Protein AF-A0A0M4DG77-F1 (afdb_monomer)

Structure (mmCIF, N/CA/C/O backbone):
data_AF-A0A0M4DG77-F1
#
_entry.id   AF-A0A0M4DG77-F1
#
loop_
_atom_site.group_PDB
_atom_site.id
_atom_site.type_symbol
_atom_site.label_atom_id
_atom_site.label_alt_id
_atom_site.label_comp_id
_atom_site.label_asym_id
_atom_site.label_entity_id
_atom_site.label_seq_id
_atom_site.pdbx_PDB_ins_code
_atom_site.Cartn_x
_atom_site.Cartn_y
_atom_site.Cartn_z
_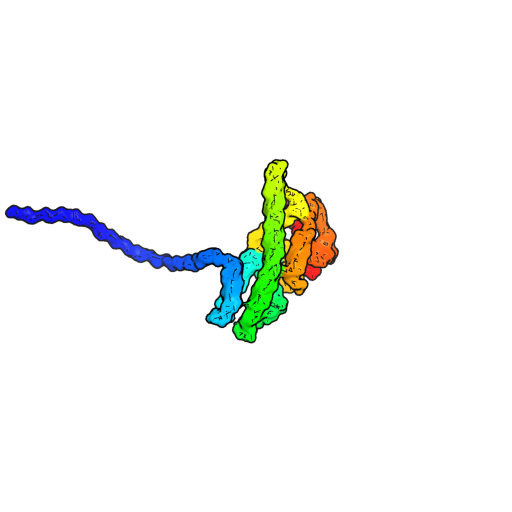atom_site.occupancy
_atom_site.B_iso_or_equiv
_atom_site.auth_seq_id
_atom_site.auth_comp_id
_atom_site.auth_asym_id
_atom_site.auth_atom_id
_atom_site.pdbx_PDB_model_num
ATOM 1 N N . MET A 1 1 ? 48.612 53.608 48.569 1.00 45.25 1 MET A N 1
ATOM 2 C CA . MET A 1 1 ? 48.807 53.194 47.161 1.00 45.25 1 MET A CA 1
ATOM 3 C C . MET A 1 1 ? 47.923 51.974 46.947 1.00 45.25 1 MET A C 1
ATOM 5 O O . MET A 1 1 ? 48.301 50.889 47.341 1.00 45.25 1 MET A O 1
ATOM 9 N N . ALA A 1 2 ? 46.623 52.195 46.769 1.00 44.44 2 ALA A N 1
ATOM 10 C CA . ALA A 1 2 ? 45.966 52.304 45.462 1.00 44.44 2 ALA A CA 1
ATOM 11 C C . ALA A 1 2 ? 45.859 50.929 44.780 1.00 44.44 2 ALA A C 1
ATOM 13 O O . ALA A 1 2 ? 46.707 50.525 43.992 1.00 44.44 2 ALA A O 1
ATOM 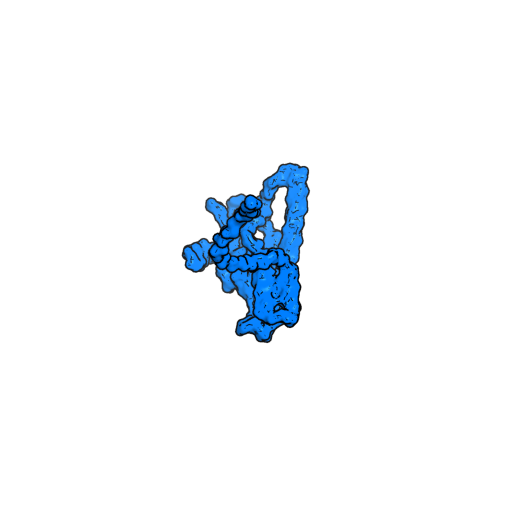14 N N . ASP A 1 3 ? 44.786 50.260 45.184 1.00 39.38 3 ASP A N 1
ATOM 15 C CA . ASP A 1 3 ? 44.190 49.030 44.685 1.00 39.38 3 ASP A CA 1
ATOM 16 C C . ASP A 1 3 ? 43.769 49.176 43.207 1.00 39.38 3 ASP A C 1
ATOM 18 O O . ASP A 1 3 ? 43.182 50.195 42.827 1.00 39.38 3 ASP A O 1
ATOM 22 N N . ARG A 1 4 ? 44.076 48.183 42.364 1.00 45.12 4 ARG A N 1
ATOM 23 C CA . ARG A 1 4 ? 43.504 48.027 41.012 1.00 45.12 4 ARG A CA 1
ATOM 24 C C . ARG A 1 4 ? 43.433 46.543 40.632 1.00 45.12 4 ARG A C 1
ATOM 26 O O . ARG A 1 4 ? 44.447 45.980 40.219 1.00 45.12 4 ARG A O 1
ATOM 33 N N . PRO A 1 5 ? 42.246 45.922 40.697 1.00 48.59 5 PRO A N 1
ATOM 34 C CA . PRO A 1 5 ? 41.994 44.627 40.080 1.00 48.59 5 PRO A CA 1
ATOM 35 C C . PRO A 1 5 ? 41.759 44.746 38.563 1.00 48.59 5 PRO A C 1
ATOM 37 O O . PRO A 1 5 ? 41.177 45.709 38.060 1.00 48.59 5 PRO A O 1
ATOM 40 N N . THR A 1 6 ? 42.242 43.739 37.837 1.00 53.34 6 THR A N 1
ATOM 41 C CA . THR A 1 6 ? 42.144 43.552 36.381 1.00 53.34 6 THR A CA 1
ATOM 42 C C . THR A 1 6 ? 40.688 43.329 35.929 1.00 53.34 6 THR A C 1
ATOM 44 O O . THR A 1 6 ? 39.959 42.598 36.601 1.00 53.34 6 THR A O 1
ATOM 47 N N . PRO A 1 7 ? 40.237 43.911 34.798 1.00 44.72 7 PRO A N 1
ATOM 48 C CA . PRO A 1 7 ? 38.841 43.830 34.370 1.00 44.72 7 PRO A CA 1
ATOM 49 C C . PRO A 1 7 ? 38.495 42.513 33.656 1.00 44.72 7 PRO A C 1
ATOM 51 O O . PRO A 1 7 ? 39.188 42.075 32.738 1.00 44.72 7 PRO A O 1
ATOM 54 N N . ALA A 1 8 ? 37.362 41.928 34.052 1.00 47.09 8 ALA A N 1
ATOM 55 C CA . ALA A 1 8 ? 36.661 40.869 33.332 1.00 47.09 8 ALA A CA 1
ATOM 56 C C . ALA A 1 8 ? 35.939 41.431 32.088 1.00 47.09 8 ALA A C 1
ATOM 58 O O . ALA A 1 8 ? 35.338 42.506 32.179 1.00 47.09 8 ALA A O 1
ATOM 59 N N . PRO A 1 9 ? 35.917 40.725 30.944 1.00 40.50 9 PRO A N 1
ATOM 60 C CA . PRO A 1 9 ? 35.085 41.128 29.821 1.00 40.50 9 PRO A CA 1
ATOM 61 C C . PRO A 1 9 ? 33.640 40.616 29.949 1.00 40.50 9 PRO A C 1
ATOM 63 O O . PRO A 1 9 ? 33.370 39.419 29.968 1.00 40.50 9 PRO A O 1
ATOM 66 N N . ALA A 1 10 ? 32.745 41.602 30.036 1.00 33.72 10 ALA A N 1
ATOM 67 C CA . ALA A 1 10 ? 31.410 41.719 29.447 1.00 33.72 10 ALA A CA 1
ATOM 68 C C . ALA A 1 10 ? 30.549 40.452 29.272 1.00 33.72 10 ALA A C 1
ATOM 70 O O . ALA A 1 10 ? 30.694 39.671 28.333 1.00 33.72 10 ALA A O 1
ATOM 71 N N . ALA A 1 11 ? 29.520 40.377 30.118 1.00 32.22 11 ALA A N 1
ATOM 72 C CA . ALA A 1 11 ? 28.282 39.673 29.837 1.00 32.22 11 ALA A CA 1
ATOM 73 C C . ALA A 1 11 ? 27.549 40.343 28.660 1.00 32.22 11 ALA A C 1
ATOM 75 O O . ALA A 1 11 ? 27.050 41.462 28.786 1.00 32.22 11 ALA A O 1
ATOM 76 N N . GLU A 1 12 ? 27.450 39.643 27.531 1.00 30.50 12 GLU A N 1
ATOM 77 C CA . GLU A 1 12 ? 26.530 40.001 26.455 1.00 30.50 12 GLU A CA 1
ATOM 78 C C . GLU A 1 12 ? 25.198 39.268 26.630 1.00 30.50 12 GLU A C 1
ATOM 80 O O . GLU A 1 12 ? 25.076 38.045 26.536 1.00 30.50 12 GLU A O 1
ATOM 85 N N . VAL A 1 13 ? 24.182 40.082 26.886 1.00 33.09 13 VAL A N 1
ATOM 86 C CA . VAL A 1 13 ? 22.762 39.762 26.855 1.00 33.09 13 VAL A CA 1
ATOM 87 C C . VA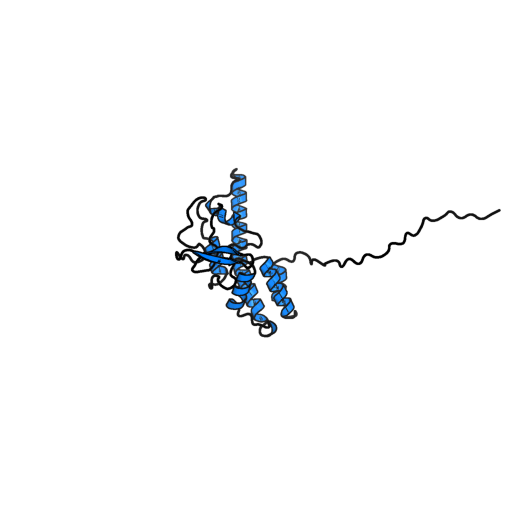L A 1 13 ? 22.389 39.219 25.473 1.00 33.09 13 VAL A C 1
ATOM 89 O O . VAL A 1 13 ? 22.460 39.940 24.481 1.00 33.09 13 VAL A O 1
ATOM 92 N N . ARG A 1 14 ? 21.898 37.975 25.394 1.00 29.89 14 ARG A N 1
ATOM 93 C CA . ARG A 1 14 ? 21.121 37.513 24.233 1.00 29.89 14 ARG A CA 1
ATOM 94 C C . ARG A 1 14 ? 19.647 37.391 24.586 1.00 29.89 14 ARG A C 1
ATOM 96 O O . ARG A 1 14 ? 19.214 36.514 25.327 1.00 29.89 14 ARG A O 1
ATOM 103 N N . CYS A 1 15 ? 18.889 38.314 24.007 1.00 25.23 15 CYS A N 1
ATOM 104 C CA . CYS A 1 15 ? 17.441 38.319 23.952 1.00 25.23 15 CYS A CA 1
ATOM 105 C C . CYS A 1 15 ? 16.934 37.177 23.046 1.00 25.23 15 CYS A C 1
ATOM 107 O O . CYS A 1 15 ? 17.475 36.945 21.969 1.00 25.23 15 CYS A O 1
ATOM 109 N N . ARG A 1 16 ? 15.900 36.476 23.530 1.00 30.12 16 ARG A N 1
ATOM 110 C CA . ARG A 1 16 ? 14.948 35.564 22.857 1.00 30.12 16 ARG A CA 1
ATOM 111 C C . ARG A 1 16 ? 15.179 35.219 21.380 1.00 30.12 16 ARG A C 1
ATOM 113 O O . ARG A 1 16 ? 15.017 36.050 20.491 1.00 30.12 16 ARG A O 1
ATOM 120 N N . THR A 1 17 ? 15.175 33.915 21.110 1.00 28.41 17 THR A N 1
ATOM 121 C CA . THR A 1 17 ? 14.372 33.386 19.999 1.00 28.41 17 THR A CA 1
ATOM 122 C C . THR A 1 17 ? 13.720 32.071 20.416 1.00 28.41 17 THR A C 1
ATOM 124 O O . THR A 1 17 ? 14.381 31.059 20.630 1.00 28.41 17 THR A O 1
ATOM 127 N N . LEU A 1 18 ? 12.395 32.117 20.557 1.00 34.47 18 LEU A N 1
ATOM 128 C CA . LEU A 1 18 ? 11.530 30.949 20.491 1.00 34.47 18 LEU A CA 1
ATOM 129 C C . LEU A 1 18 ? 11.664 30.376 19.079 1.00 34.47 18 LEU A C 1
ATOM 131 O O . LEU A 1 18 ? 11.256 31.017 18.116 1.00 34.47 18 LEU A O 1
ATOM 135 N N . ALA A 1 19 ? 12.204 29.174 18.954 1.00 27.86 19 ALA A N 1
ATOM 136 C CA . ALA A 1 19 ? 11.986 28.352 17.779 1.00 27.86 19 ALA A CA 1
ATOM 137 C C . ALA A 1 19 ? 11.614 26.966 18.284 1.00 27.86 19 ALA A C 1
ATOM 139 O O . ALA A 1 19 ? 12.452 26.212 18.776 1.00 27.86 19 ALA A O 1
ATOM 140 N N . ALA A 1 20 ? 10.314 26.687 18.217 1.00 30.03 20 ALA A N 1
ATOM 141 C CA . ALA A 1 20 ? 9.756 25.363 18.369 1.00 30.03 20 ALA A CA 1
ATOM 142 C C . ALA A 1 20 ? 10.526 24.416 17.442 1.00 30.03 20 ALA A C 1
ATOM 144 O O . ALA A 1 20 ? 10.356 24.430 16.223 1.00 30.03 20 ALA A O 1
ATOM 145 N N . GLY A 1 21 ? 11.412 23.618 18.034 1.00 26.38 21 GLY A N 1
ATOM 146 C CA . GLY A 1 21 ? 12.014 22.489 17.360 1.00 26.38 21 GLY A CA 1
ATOM 147 C C . GLY A 1 21 ? 10.892 21.526 17.021 1.00 26.38 21 GLY A C 1
ATOM 148 O O . GLY A 1 21 ? 10.399 20.808 17.889 1.00 26.38 21 GLY A O 1
ATOM 149 N N . HIS A 1 22 ? 10.464 21.541 15.762 1.00 34.31 22 HIS A N 1
ATOM 150 C CA . HIS A 1 22 ? 9.741 20.439 15.158 1.00 34.31 22 HIS A CA 1
ATOM 151 C C . HIS A 1 22 ? 10.570 19.179 15.405 1.00 34.31 22 HIS A C 1
ATOM 153 O O . HIS A 1 22 ? 11.564 18.927 14.727 1.00 34.31 22 HIS A O 1
ATOM 159 N N . ASN A 1 23 ? 10.186 18.420 16.429 1.00 33.78 23 ASN A N 1
ATOM 160 C CA . ASN A 1 23 ? 10.732 17.108 16.706 1.00 33.78 23 ASN A CA 1
ATOM 161 C C . ASN A 1 23 ? 10.315 16.218 15.535 1.00 33.78 23 ASN A C 1
ATOM 163 O O . ASN A 1 23 ? 9.197 15.714 15.509 1.00 33.78 23 ASN A O 1
ATOM 167 N N . VAL A 1 24 ? 11.171 16.122 14.518 1.00 43.28 24 VAL A N 1
ATOM 168 C CA . VAL A 1 24 ? 11.080 15.101 13.478 1.00 43.28 24 VAL A CA 1
ATOM 169 C C . VAL A 1 24 ? 11.531 13.812 14.157 1.00 43.28 24 VAL A C 1
ATOM 171 O O . VAL A 1 24 ? 12.733 13.645 14.378 1.00 43.28 24 VAL A O 1
ATOM 174 N N . PRO A 1 25 ? 10.624 12.897 14.541 1.00 44.09 25 PRO A N 1
ATOM 175 C CA . PRO A 1 25 ? 11.042 11.689 15.218 1.00 44.09 25 PRO A CA 1
ATOM 176 C C . PRO A 1 25 ? 11.747 10.827 14.173 1.00 44.09 25 PRO A C 1
ATOM 178 O O . PRO A 1 25 ? 11.128 10.404 13.197 1.00 44.09 25 PRO A O 1
ATOM 181 N N . TRP A 1 26 ? 13.054 10.647 14.371 1.00 46.97 26 TRP A N 1
ATOM 182 C CA . TRP A 1 26 ? 13.894 9.530 13.936 1.00 46.97 26 TRP A CA 1
ATOM 183 C C . TRP A 1 26 ? 13.189 8.514 13.023 1.00 46.97 26 TRP A C 1
ATOM 185 O O . TRP A 1 26 ? 12.240 7.862 13.464 1.00 46.97 26 TRP A O 1
ATOM 195 N N . MET A 1 27 ? 13.683 8.359 11.782 1.00 51.34 27 MET A N 1
ATOM 196 C CA . MET A 1 27 ? 13.184 7.464 10.721 1.00 51.34 27 MET A CA 1
ATOM 197 C C . MET A 1 27 ? 12.971 6.024 11.209 1.00 51.34 27 MET A C 1
ATOM 199 O O . MET A 1 27 ? 13.790 5.126 11.009 1.00 51.34 27 MET A O 1
ATOM 203 N N . SER A 1 28 ? 11.839 5.800 11.861 1.00 72.62 28 SER A N 1
ATOM 204 C CA . SER A 1 28 ? 11.432 4.498 12.345 1.00 72.62 28 SER A CA 1
ATOM 205 C C . SER A 1 28 ? 11.178 3.593 11.145 1.00 72.62 28 SER A C 1
ATOM 207 O O . SER A 1 28 ? 10.606 4.015 10.144 1.00 72.62 28 SER A O 1
ATOM 209 N N . SER A 1 29 ? 11.637 2.347 11.211 1.00 89.31 29 SER A N 1
ATOM 210 C CA . SER A 1 29 ? 11.445 1.405 10.110 1.00 89.31 29 SER A CA 1
ATOM 211 C C . SER A 1 29 ? 9.977 0.964 10.007 1.00 89.31 29 SER A C 1
ATOM 213 O O . SER A 1 29 ? 9.239 0.989 10.995 1.00 89.31 29 SER A O 1
ATOM 215 N N . PHE A 1 30 ? 9.572 0.440 8.842 1.00 93.56 30 PHE A N 1
ATOM 216 C CA . PHE A 1 30 ? 8.270 -0.227 8.677 1.00 93.56 30 PHE A CA 1
ATOM 217 C C . PHE A 1 30 ? 8.004 -1.249 9.795 1.00 93.56 30 PHE A C 1
ATOM 219 O O . PHE A 1 30 ? 6.902 -1.313 10.333 1.00 93.56 30 PHE A O 1
ATOM 226 N N . SER A 1 31 ? 9.016 -2.039 10.168 1.00 95.50 31 SER A N 1
ATOM 227 C CA . SER A 1 31 ? 8.898 -3.064 11.210 1.00 95.50 31 SER A CA 1
ATOM 228 C C . SER A 1 31 ? 8.604 -2.460 12.582 1.00 95.50 31 SER A C 1
ATOM 230 O O . SER A 1 31 ? 7.815 -3.022 13.341 1.00 95.50 31 SER A O 1
ATOM 232 N N . THR A 1 32 ? 9.188 -1.300 12.886 1.00 96.75 32 THR A N 1
ATOM 233 C CA . THR A 1 32 ? 8.955 -0.592 14.148 1.00 96.75 32 THR A CA 1
ATOM 234 C C . THR A 1 32 ? 7.523 -0.075 14.230 1.00 96.75 32 THR A C 1
ATOM 236 O O . THR A 1 32 ? 6.847 -0.289 15.236 1.00 96.75 32 THR A O 1
ATOM 239 N N . HIS A 1 33 ? 7.028 0.542 13.156 1.00 97.44 33 HIS A N 1
ATOM 240 C CA . HIS A 1 33 ? 5.636 0.976 13.084 1.00 97.44 33 HIS A CA 1
ATOM 241 C C . HIS A 1 33 ? 4.668 -0.207 13.137 1.00 97.44 33 HIS A C 1
ATOM 243 O O . HIS A 1 33 ? 3.708 -0.160 13.900 1.00 97.44 33 HIS A O 1
ATOM 249 N N . ARG A 1 34 ? 4.955 -1.310 12.430 1.00 97.94 34 ARG A N 1
ATOM 250 C CA . ARG A 1 34 ? 4.153 -2.540 12.508 1.00 97.94 34 ARG A CA 1
ATOM 251 C C . ARG A 1 34 ? 4.051 -3.048 13.942 1.00 97.94 34 ARG A C 1
ATOM 253 O O . ARG A 1 34 ? 2.946 -3.308 14.400 1.00 97.94 34 ARG A O 1
ATOM 260 N N . ARG A 1 35 ? 5.170 -3.137 14.669 1.00 98.12 35 ARG A N 1
ATOM 261 C CA . ARG A 1 35 ? 5.171 -3.554 16.081 1.00 98.12 35 ARG A CA 1
ATOM 262 C C . ARG A 1 35 ? 4.250 -2.672 16.931 1.00 98.12 35 ARG A C 1
ATOM 264 O O . ARG A 1 35 ? 3.490 -3.201 17.726 1.00 98.12 35 ARG A O 1
ATOM 271 N N . ARG A 1 36 ? 4.259 -1.354 16.719 1.00 98.00 36 ARG A N 1
ATOM 272 C CA . ARG A 1 36 ? 3.364 -0.418 17.425 1.00 98.00 36 ARG A CA 1
ATOM 273 C C . ARG A 1 36 ? 1.890 -0.544 17.026 1.00 98.00 36 ARG A C 1
ATOM 275 O O . ARG A 1 36 ? 1.028 -0.169 17.802 1.00 98.00 36 ARG A O 1
ATOM 282 N N . VAL A 1 37 ? 1.568 -1.061 15.839 1.00 98.31 37 VAL A N 1
ATOM 283 C CA . VAL A 1 37 ? 0.174 -1.397 15.486 1.00 98.31 37 VAL A CA 1
ATOM 284 C C . VAL A 1 37 ? -0.311 -2.622 16.272 1.00 98.31 37 VAL A C 1
ATOM 286 O O . VAL A 1 37 ? -1.485 -2.684 16.639 1.00 98.31 37 VAL A O 1
ATOM 289 N N . HIS A 1 38 ? 0.579 -3.579 16.540 1.00 98.31 38 HIS A N 1
ATOM 290 C CA . HIS A 1 38 ? 0.283 -4.779 17.335 1.00 98.31 38 HIS A CA 1
ATOM 291 C C . HIS A 1 38 ? 0.216 -4.522 18.838 1.00 98.31 38 HIS A C 1
ATOM 293 O O . HIS A 1 38 ? -0.418 -5.294 19.541 1.00 98.31 38 HIS A O 1
ATOM 299 N N . ASP A 1 39 ? 0.842 -3.454 19.323 1.00 97.81 39 ASP A N 1
ATOM 300 C CA . ASP A 1 39 ? 0.878 -3.121 20.745 1.00 97.81 39 ASP A CA 1
ATOM 301 C C . ASP A 1 39 ? -0.518 -2.737 21.268 1.00 97.81 39 ASP A C 1
ATOM 303 O O . ASP A 1 39 ? -1.039 -1.657 20.977 1.00 97.81 39 ASP A O 1
ATOM 307 N N . GLU A 1 40 ? -1.137 -3.650 22.018 1.00 95.69 40 GLU A N 1
ATOM 308 C CA . GLU A 1 40 ? -2.469 -3.478 22.609 1.00 95.69 40 GLU A CA 1
ATOM 309 C C . GLU A 1 40 ? -2.478 -2.496 23.784 1.00 95.69 40 GLU A C 1
ATOM 311 O O . GLU A 1 40 ? -3.536 -1.966 24.113 1.00 95.69 40 GLU A O 1
ATOM 316 N N . GLY A 1 41 ? -1.311 -2.183 24.360 1.00 96.81 41 GLY A N 1
ATOM 317 C CA . GLY A 1 41 ? -1.176 -1.150 25.385 1.00 96.81 41 GLY A CA 1
ATOM 318 C C . GLY A 1 41 ? -1.299 0.274 24.835 1.00 96.81 41 GLY A C 1
ATOM 319 O O . GLY A 1 41 ? -1.413 1.226 25.605 1.00 96.81 41 GLY A O 1
ATOM 320 N N . LEU A 1 42 ? -1.281 0.449 23.507 1.00 97.19 42 LEU A N 1
ATOM 321 C CA . LEU A 1 42 ? -1.424 1.753 22.865 1.00 97.19 42 LEU A CA 1
ATOM 322 C C . LEU A 1 42 ? -2.890 2.067 22.516 1.00 97.19 42 LEU A C 1
ATOM 324 O O . LEU A 1 42 ? -3.592 1.211 21.969 1.00 97.19 42 LEU A O 1
ATOM 328 N N . PRO A 1 43 ? -3.343 3.326 22.696 1.00 97.50 43 PRO A N 1
ATOM 329 C CA . PRO A 1 43 ? -4.660 3.765 22.234 1.00 97.50 43 PRO A CA 1
ATOM 330 C C . PRO A 1 43 ? -4.863 3.516 20.732 1.00 97.50 43 PRO A C 1
ATOM 332 O O . PRO A 1 43 ? -3.920 3.660 19.941 1.00 97.50 43 PRO A O 1
ATOM 335 N N . ALA A 1 44 ? -6.093 3.213 20.295 1.00 96.75 44 ALA A N 1
ATOM 336 C CA . ALA A 1 44 ? -6.336 2.834 18.899 1.00 96.75 44 ALA A CA 1
ATOM 337 C C . ALA A 1 44 ? -5.968 3.954 17.909 1.00 96.75 44 ALA A C 1
ATOM 339 O O . ALA A 1 44 ? -5.440 3.667 16.836 1.00 96.75 44 ALA A O 1
ATOM 340 N N . GLY A 1 45 ? -6.127 5.228 18.284 1.00 96.88 45 GLY A N 1
ATOM 341 C CA . GLY A 1 45 ? -5.648 6.367 17.487 1.00 96.88 45 GLY A CA 1
ATOM 342 C C . GLY A 1 45 ? -4.121 6.397 17.285 1.00 96.88 45 GLY A C 1
ATOM 343 O O . GLY A 1 45 ? -3.634 6.720 16.196 1.00 96.88 45 GLY A O 1
ATOM 344 N N . VAL A 1 46 ? -3.340 5.985 18.292 1.00 97.69 46 VAL A N 1
ATOM 345 C CA . VAL A 1 46 ? -1.872 5.866 18.184 1.00 97.69 46 VAL A CA 1
ATOM 346 C C . VAL A 1 46 ? -1.503 4.688 17.283 1.00 97.69 46 VAL A C 1
ATOM 348 O O . VAL A 1 46 ? -0.637 4.812 16.411 1.00 97.69 46 VAL A O 1
ATOM 351 N N . ARG A 1 47 ? -2.193 3.554 17.432 1.00 98.31 47 ARG A N 1
ATOM 352 C CA . ARG A 1 47 ? -2.024 2.380 16.559 1.00 98.31 47 ARG A CA 1
ATOM 353 C C . ARG A 1 47 ? -2.367 2.727 15.108 1.00 98.31 47 ARG A C 1
ATOM 355 O O . ARG A 1 47 ? -1.606 2.413 14.195 1.00 98.31 47 ARG A O 1
ATOM 362 N N . HIS A 1 48 ? -3.452 3.466 14.887 1.00 98.00 48 HIS A N 1
ATOM 363 C CA . HIS A 1 48 ? -3.876 3.943 13.571 1.00 98.00 48 HIS A CA 1
ATOM 364 C C . HIS A 1 48 ? -2.858 4.897 12.939 1.00 98.00 48 HIS A C 1
ATOM 366 O O . HIS A 1 48 ? -2.532 4.760 11.760 1.00 98.00 48 HIS A O 1
ATOM 372 N N . THR A 1 49 ? -2.273 5.799 13.727 1.00 97.62 49 THR A N 1
ATOM 373 C CA . THR A 1 49 ? -1.170 6.657 13.270 1.00 97.62 49 THR A CA 1
ATOM 374 C C . THR A 1 49 ? 0.036 5.830 12.818 1.00 97.62 49 THR A C 1
ATOM 376 O O . THR A 1 49 ? 0.590 6.086 11.750 1.00 97.62 49 THR A O 1
ATOM 379 N N . ASN A 1 50 ? 0.401 4.774 13.553 1.00 98.00 50 ASN A N 1
ATOM 380 C CA . ASN A 1 50 ? 1.488 3.881 13.140 1.00 98.00 50 ASN A CA 1
ATOM 381 C C . ASN A 1 50 ? 1.154 3.085 11.867 1.00 98.00 50 ASN A C 1
ATOM 383 O O . ASN A 1 50 ? 2.032 2.904 11.023 1.00 98.00 50 ASN A O 1
ATOM 387 N N . LEU A 1 51 ? -0.105 2.681 11.662 1.00 98.00 51 LEU A N 1
ATOM 388 C CA . LEU A 1 51 ? -0.544 2.094 10.389 1.00 98.00 51 LEU A CA 1
ATOM 389 C C . LEU A 1 51 ? -0.343 3.078 9.225 1.00 98.00 51 LEU A C 1
ATOM 391 O O . LEU A 1 51 ? 0.129 2.688 8.155 1.00 98.00 51 LEU A O 1
ATOM 395 N N . ARG A 1 52 ? -0.654 4.365 9.424 1.00 97.12 52 ARG A N 1
ATOM 396 C CA . ARG A 1 52 ? -0.403 5.407 8.416 1.00 97.12 52 ARG A CA 1
ATOM 397 C C . ARG A 1 52 ? 1.089 5.576 8.135 1.00 97.12 52 ARG A C 1
ATOM 399 O O . ARG A 1 52 ? 1.459 5.708 6.973 1.00 97.12 52 ARG A O 1
ATOM 406 N N . SER A 1 53 ? 1.951 5.492 9.146 1.00 96.25 53 SER A N 1
ATOM 407 C CA . SER A 1 53 ? 3.402 5.504 8.930 1.00 9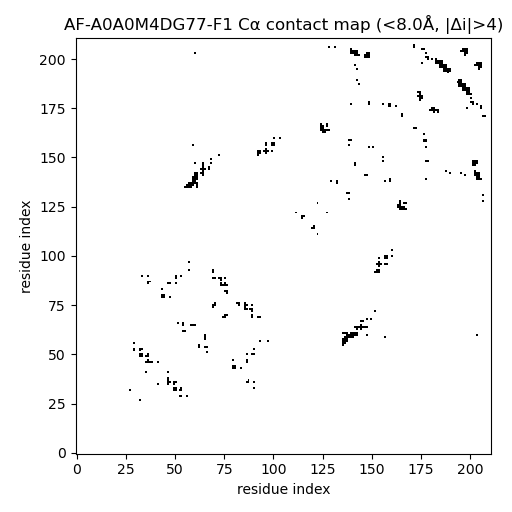6.25 53 SER A CA 1
ATOM 408 C C . SER A 1 53 ? 3.888 4.285 8.137 1.00 96.25 53 SER A C 1
ATOM 410 O O . SER A 1 53 ? 4.702 4.438 7.229 1.00 96.25 53 SER A O 1
ATOM 412 N N . CYS A 1 54 ? 3.335 3.086 8.369 1.00 96.50 54 CYS A N 1
ATOM 413 C CA . CYS A 1 54 ? 3.613 1.918 7.520 1.00 96.50 54 CYS A CA 1
ATOM 414 C C . CYS A 1 54 ? 3.290 2.181 6.038 1.00 96.50 54 CYS A C 1
ATOM 416 O O . CYS A 1 54 ? 4.051 1.767 5.162 1.00 96.50 54 CYS A O 1
ATOM 418 N N . LEU A 1 55 ? 2.198 2.897 5.751 1.00 95.25 55 LEU A N 1
ATOM 419 C CA . LEU A 1 55 ? 1.807 3.262 4.386 1.00 95.25 55 LEU A CA 1
ATOM 420 C C . LEU A 1 55 ? 2.760 4.268 3.734 1.00 95.25 55 LEU A C 1
ATOM 422 O O . LEU A 1 55 ? 2.963 4.201 2.524 1.00 95.25 55 LEU A O 1
ATOM 426 N N . VAL A 1 56 ? 3.384 5.165 4.502 1.00 92.25 56 VAL A N 1
ATOM 427 C CA . VAL A 1 56 ? 4.435 6.056 3.972 1.00 92.25 56 VAL A CA 1
ATOM 428 C C . VAL A 1 56 ? 5.621 5.246 3.441 1.00 92.25 56 VAL A C 1
ATOM 430 O O . VAL A 1 56 ? 6.206 5.604 2.421 1.00 92.25 56 VAL A O 1
ATOM 433 N N . HIS A 1 57 ? 5.948 4.120 4.083 1.00 91.38 57 HIS A N 1
ATOM 434 C CA . HIS A 1 57 ? 7.031 3.251 3.623 1.00 91.38 57 HIS A CA 1
ATOM 435 C C . HIS A 1 57 ? 6.661 2.389 2.416 1.00 91.38 57 HIS A C 1
ATOM 437 O O . HIS A 1 57 ? 7.532 2.126 1.594 1.00 91.38 57 HIS A O 1
ATOM 443 N N . PHE A 1 58 ? 5.422 1.900 2.331 1.00 93.44 58 PHE A N 1
ATOM 444 C CA . PHE A 1 58 ? 4.986 1.020 1.249 1.00 93.44 58 PHE A CA 1
ATOM 445 C C . PHE A 1 58 ? 3.513 1.261 0.918 1.00 93.44 58 PHE A C 1
ATOM 447 O O . PHE A 1 58 ? 2.630 0.956 1.719 1.00 93.44 58 PHE A O 1
ATOM 454 N N . SER A 1 59 ? 3.254 1.796 -0.276 1.00 94.00 59 SER A N 1
ATOM 455 C CA . SER A 1 59 ? 1.907 2.066 -0.786 1.00 94.00 59 SER A CA 1
ATOM 456 C C . SER A 1 59 ? 1.813 1.694 -2.270 1.00 94.00 59 SER A C 1
ATOM 458 O O . SER A 1 59 ? 1.989 2.569 -3.123 1.00 94.00 59 SER A O 1
ATOM 460 N N . PRO A 1 60 ? 1.518 0.424 -2.617 1.00 92.06 60 PRO A N 1
ATOM 461 C CA . PRO A 1 60 ? 1.561 -0.054 -4.001 1.00 92.06 60 PRO A CA 1
ATOM 462 C C . PRO A 1 60 ? 0.643 0.734 -4.945 1.00 92.06 60 PRO A C 1
ATOM 464 O O . PRO A 1 60 ? 1.009 0.950 -6.098 1.00 92.06 60 PRO A O 1
ATOM 467 N N . TYR A 1 61 ? -0.498 1.230 -4.455 1.00 92.62 61 TYR A N 1
ATOM 468 C CA . TYR A 1 61 ? -1.438 2.044 -5.238 1.00 92.62 61 TYR A CA 1
ATOM 469 C C . TYR A 1 61 ? -1.254 3.555 -5.044 1.00 92.62 61 TYR A C 1
ATOM 471 O O . TYR A 1 61 ? -2.003 4.355 -5.596 1.00 92.62 61 TYR A O 1
ATOM 479 N N . GLY A 1 62 ? -0.261 3.975 -4.261 1.00 91.50 62 GLY A N 1
ATOM 480 C CA . GLY A 1 62 ? -0.211 5.303 -3.654 1.00 91.50 62 GLY A CA 1
ATOM 481 C C . GLY A 1 62 ? -0.999 5.354 -2.341 1.00 91.50 62 GLY A C 1
ATOM 482 O O . GLY A 1 62 ? -1.846 4.500 -2.068 1.00 91.50 62 GLY A O 1
ATOM 483 N N . PHE A 1 63 ? -0.693 6.342 -1.498 1.00 93.38 63 PHE A N 1
ATOM 484 C CA . PHE A 1 63 ? -1.142 6.371 -0.101 1.00 93.38 63 PHE A CA 1
ATOM 485 C C . PHE A 1 63 ? -2.666 6.290 0.049 1.00 93.38 63 PHE A C 1
ATOM 487 O O . PHE A 1 63 ? -3.177 5.447 0.781 1.00 93.38 63 PHE A O 1
ATOM 494 N N . ARG A 1 64 ? -3.406 7.149 -0.667 1.00 94.06 64 ARG A N 1
ATOM 495 C CA . ARG A 1 64 ? -4.867 7.262 -0.518 1.00 94.06 64 ARG A CA 1
ATOM 496 C C . ARG A 1 64 ? -5.588 5.993 -0.972 1.00 94.06 64 ARG A C 1
ATOM 498 O O . ARG A 1 64 ? -6.421 5.487 -0.230 1.00 94.06 64 ARG A O 1
ATOM 505 N N . ALA A 1 65 ? -5.247 5.478 -2.152 1.00 95.56 65 ALA A N 1
ATOM 506 C CA . ALA A 1 65 ? -5.849 4.264 -2.693 1.00 95.56 65 ALA A CA 1
ATOM 507 C C . ALA A 1 65 ? -5.470 3.020 -1.878 1.00 95.56 65 ALA A C 1
ATOM 509 O O . ALA A 1 65 ? -6.326 2.190 -1.594 1.00 95.56 65 ALA A O 1
ATOM 510 N N . THR A 1 66 ? -4.215 2.910 -1.426 1.00 97.06 66 THR A N 1
ATOM 511 C CA . THR A 1 66 ? -3.792 1.788 -0.569 1.00 97.06 66 THR A CA 1
ATOM 512 C C . THR A 1 66 ? -4.515 1.832 0.779 1.00 97.06 66 THR A C 1
ATOM 514 O O . THR A 1 66 ? -5.014 0.811 1.240 1.00 97.06 66 THR A O 1
ATOM 517 N N . TYR A 1 67 ? -4.624 3.010 1.401 1.00 97.06 67 TYR A N 1
ATOM 518 C CA . TYR A 1 67 ? -5.365 3.166 2.652 1.00 97.06 67 TYR A CA 1
ATOM 519 C C . TYR A 1 67 ? -6.848 2.814 2.484 1.00 97.06 67 TYR A C 1
ATOM 521 O O . TYR A 1 67 ? -7.379 2.042 3.276 1.00 97.06 67 TYR A O 1
ATOM 529 N N . HIS A 1 68 ? -7.498 3.308 1.425 1.00 97.44 68 HIS A N 1
ATOM 530 C CA . HIS A 1 68 ? -8.889 2.971 1.117 1.00 97.44 68 HIS A CA 1
ATOM 531 C C . HIS A 1 68 ? -9.081 1.460 0.903 1.00 97.44 68 HIS A C 1
ATOM 533 O O . HIS A 1 68 ? -9.975 0.861 1.503 1.00 97.44 68 HIS A O 1
ATOM 539 N N . HIS A 1 69 ? -8.181 0.814 0.154 1.00 97.69 69 HIS A N 1
ATOM 540 C CA . HIS A 1 69 ? -8.174 -0.638 -0.018 1.00 97.69 69 HIS A CA 1
ATOM 541 C C . HIS A 1 69 ? -8.083 -1.374 1.327 1.00 97.69 69 HIS A C 1
ATOM 543 O O . HIS A 1 69 ? -8.782 -2.365 1.545 1.00 97.69 69 HIS A O 1
ATOM 549 N N . LEU A 1 70 ? -7.239 -0.908 2.253 1.00 97.75 70 LEU A N 1
ATOM 550 C CA . LEU A 1 70 ? -7.128 -1.498 3.589 1.00 97.75 70 LEU A CA 1
ATOM 551 C C . LEU A 1 70 ? -8.386 -1.270 4.430 1.00 97.75 70 LEU A C 1
ATOM 553 O O . LEU A 1 70 ? -8.828 -2.208 5.089 1.00 97.75 70 LEU A O 1
ATOM 557 N N . CYS A 1 71 ? -8.999 -0.084 4.374 1.00 97.25 71 CYS A N 1
ATOM 558 C CA . CYS A 1 71 ? -10.268 0.178 5.055 1.00 97.25 71 CYS A CA 1
ATOM 559 C C . CYS A 1 71 ? -11.343 -0.834 4.642 1.00 97.25 71 CYS A C 1
ATOM 561 O O . CYS A 1 71 ? -11.976 -1.428 5.512 1.00 97.25 71 CYS A O 1
ATOM 563 N N . LEU A 1 72 ? -11.488 -1.091 3.338 1.00 97.06 72 LEU A N 1
ATOM 564 C CA . LEU A 1 72 ? -12.450 -2.065 2.820 1.00 97.06 72 LEU A CA 1
ATOM 565 C C . LEU A 1 72 ? -12.054 -3.508 3.163 1.00 97.06 72 LEU A C 1
ATOM 567 O O . LEU A 1 72 ? -12.826 -4.258 3.755 1.00 97.06 72 LEU A O 1
ATOM 571 N N . SER A 1 73 ? -10.829 -3.906 2.824 1.00 96.94 73 SER A N 1
ATOM 572 C CA . SER A 1 73 ? -10.398 -5.305 2.909 1.00 96.94 73 SER A CA 1
ATOM 573 C C . SER A 1 73 ? -10.149 -5.791 4.341 1.00 96.94 73 SER A C 1
ATOM 575 O O . SER A 1 73 ? -10.243 -6.996 4.591 1.00 96.94 73 SER A O 1
ATOM 577 N N . ALA A 1 74 ? -9.799 -4.902 5.274 1.00 97.38 74 ALA A N 1
ATOM 578 C CA . ALA A 1 74 ? -9.629 -5.213 6.694 1.00 97.38 74 ALA A CA 1
ATOM 579 C C . ALA A 1 74 ? -10.842 -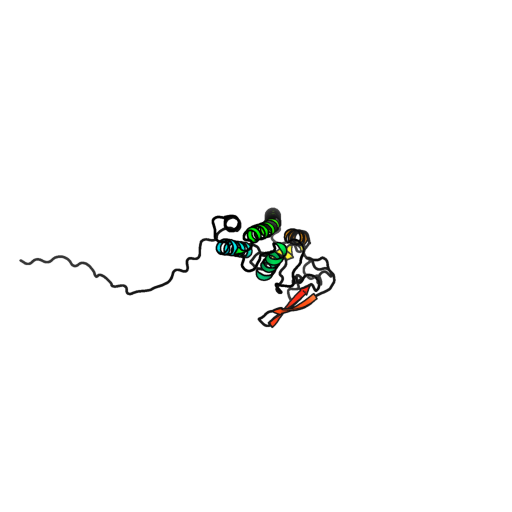4.808 7.547 1.00 97.38 74 ALA A C 1
ATOM 581 O O . ALA A 1 74 ? -10.864 -5.136 8.736 1.00 97.38 74 ALA A O 1
ATOM 582 N N . ARG A 1 75 ? -11.854 -4.169 6.937 1.00 97.12 75 ARG A N 1
ATOM 583 C CA . ARG A 1 75 ? -13.073 -3.659 7.583 1.00 97.12 75 ARG A CA 1
ATOM 584 C C . ARG A 1 75 ? -12.759 -2.698 8.733 1.00 97.12 75 ARG A C 1
ATOM 586 O O . ARG A 1 75 ? -13.222 -2.900 9.848 1.00 97.12 75 ARG A O 1
ATOM 593 N N . ILE A 1 76 ? -11.922 -1.692 8.477 1.00 96.44 76 ILE A N 1
ATOM 594 C CA . ILE A 1 76 ? -11.570 -0.683 9.488 1.00 96.44 76 ILE A CA 1
ATOM 595 C C . ILE A 1 76 ? -12.791 0.223 9.716 1.00 96.44 76 ILE A C 1
ATOM 597 O O . ILE A 1 76 ? -13.204 0.901 8.769 1.00 96.44 76 ILE A O 1
ATOM 601 N N . PRO A 1 77 ? -13.379 0.263 10.925 1.00 95.25 77 PRO A N 1
ATOM 602 C CA . PRO A 1 77 ? -14.534 1.106 11.194 1.00 95.25 77 PRO A CA 1
ATOM 603 C C . PRO A 1 77 ? -14.139 2.579 11.347 1.00 95.25 77 PRO A C 1
ATOM 605 O O . PRO A 1 77 ? -12.983 2.930 11.581 1.00 95.25 77 PRO A O 1
ATOM 608 N N . THR A 1 78 ? -15.140 3.453 11.251 1.00 91.56 78 THR A N 1
ATOM 609 C CA . THR A 1 78 ? -15.044 4.853 11.684 1.00 91.56 78 THR A CA 1
ATOM 610 C C . THR A 1 78 ? -16.053 5.069 12.818 1.00 91.56 78 THR A C 1
ATOM 612 O O . THR A 1 78 ? -17.248 4.882 12.573 1.00 91.56 78 THR A O 1
ATOM 615 N N . PRO A 1 79 ? -15.627 5.421 14.050 1.00 93.62 79 PRO A N 1
ATOM 616 C CA . PRO A 1 79 ? -14.246 5.567 14.533 1.00 93.62 79 PRO A CA 1
ATOM 617 C C . PRO A 1 79 ? -13.507 4.224 14.691 1.00 93.62 79 PRO A C 1
ATOM 619 O O . PRO A 1 79 ? -14.135 3.171 14.811 1.00 93.62 79 PRO A O 1
ATOM 622 N N . VAL A 1 80 ? -12.169 4.277 14.707 1.00 93.56 80 VAL A N 1
ATOM 623 C CA . VAL A 1 80 ? -11.283 3.094 14.750 1.00 93.56 80 VAL A CA 1
ATOM 624 C C . VAL A 1 80 ? -11.353 2.322 16.069 1.00 93.56 80 VAL A C 1
ATOM 626 O O . VAL A 1 80 ? -11.130 1.114 16.072 1.00 93.56 80 VAL A O 1
ATOM 629 N N . ASP A 1 81 ? -11.716 2.985 17.171 1.00 94.56 81 ASP A N 1
ATOM 630 C CA . ASP A 1 81 ? -11.818 2.373 18.504 1.00 94.56 81 ASP A CA 1
ATOM 631 C C . ASP A 1 81 ? -12.907 1.291 18.595 1.00 94.56 81 ASP A C 1
ATOM 633 O O . ASP A 1 81 ? -12.872 0.466 19.501 1.00 94.56 81 ASP A O 1
ATOM 637 N N . ARG A 1 82 ? -13.849 1.245 17.639 1.00 96.31 82 ARG A N 1
ATOM 638 C CA . ARG A 1 82 ? -14.883 0.194 17.573 1.00 96.31 82 ARG A CA 1
ATOM 639 C C . ARG A 1 82 ? -14.319 -1.194 17.261 1.00 96.31 82 ARG A C 1
ATOM 641 O O . ARG A 1 82 ? -14.926 -2.187 17.638 1.00 96.31 82 ARG A O 1
ATOM 648 N N . ASP A 1 83 ? -13.202 -1.264 16.540 1.00 96.69 83 ASP A N 1
ATOM 649 C CA . ASP A 1 83 ? -12.492 -2.516 16.258 1.00 96.69 83 ASP A CA 1
ATOM 650 C C . ASP A 1 83 ? -10.995 -2.220 16.063 1.00 96.69 83 ASP A C 1
ATOM 652 O O . ASP A 1 83 ? -10.521 -2.111 14.924 1.00 96.69 83 ASP A O 1
ATOM 656 N N . PRO A 1 84 ? -10.216 -2.099 17.154 1.00 95.25 84 PRO A N 1
ATOM 657 C CA . PRO A 1 84 ? -8.773 -1.891 17.066 1.00 95.25 84 PRO A CA 1
ATOM 658 C C . PRO A 1 84 ? -8.041 -3.059 16.385 1.00 95.25 84 PRO A C 1
ATOM 660 O O . PRO A 1 84 ? -6.996 -2.855 15.762 1.00 95.25 84 PRO A O 1
ATOM 663 N N . ALA A 1 85 ? -8.597 -4.277 16.430 1.00 97.12 85 ALA A N 1
ATOM 664 C CA . ALA A 1 85 ? -8.021 -5.449 15.773 1.00 97.12 85 ALA A CA 1
ATOM 665 C C . ALA A 1 85 ? -8.068 -5.340 14.236 1.00 97.12 85 ALA A C 1
ATOM 667 O O . ALA A 1 85 ? -7.237 -5.935 13.542 1.00 97.12 85 ALA A O 1
ATOM 668 N N . SER A 1 86 ? -8.965 -4.519 13.674 1.00 98.19 86 SER A N 1
ATOM 669 C CA . SER A 1 86 ? -8.966 -4.187 12.241 1.00 98.19 86 SER A CA 1
ATOM 670 C C . SER A 1 86 ? -7.650 -3.572 11.757 1.00 98.19 86 SER A C 1
ATOM 672 O O . SER A 1 86 ? -7.226 -3.839 10.629 1.00 98.19 86 SER A O 1
ATOM 674 N N . LEU A 1 87 ? -6.951 -2.824 12.617 1.00 98.38 87 LEU A N 1
ATOM 675 C CA . LEU A 1 87 ? -5.657 -2.215 12.303 1.00 98.38 87 LEU A CA 1
ATOM 676 C C . LEU A 1 87 ? -4.560 -3.275 12.160 1.00 98.38 87 LEU A C 1
ATOM 678 O O . LEU A 1 87 ? -3.725 -3.183 11.259 1.00 98.38 87 LEU A O 1
ATOM 682 N N . VAL A 1 88 ? -4.603 -4.313 13.000 1.00 98.50 88 VAL A N 1
ATOM 683 C CA . VAL A 1 88 ? -3.701 -5.467 12.913 1.00 98.50 88 VAL A CA 1
ATOM 684 C C . VAL A 1 88 ? -3.948 -6.238 11.617 1.00 98.50 88 VAL A C 1
ATOM 686 O O . VAL A 1 88 ? -3.014 -6.493 10.855 1.00 98.50 88 VAL A O 1
ATOM 689 N N . ARG A 1 89 ? -5.215 -6.522 11.284 1.00 98.44 89 ARG A N 1
ATOM 690 C CA . ARG A 1 89 ? -5.563 -7.164 10.002 1.00 98.44 89 ARG A CA 1
ATOM 691 C C . ARG A 1 89 ? -5.063 -6.348 8.808 1.00 98.44 89 ARG A C 1
ATOM 693 O O . ARG A 1 89 ? -4.548 -6.911 7.842 1.00 98.44 89 ARG A O 1
ATOM 700 N N . ALA A 1 90 ? -5.197 -5.024 8.869 1.00 98.50 90 ALA A N 1
ATOM 701 C CA . ALA A 1 90 ? -4.742 -4.123 7.819 1.00 98.50 90 ALA A CA 1
ATOM 702 C C . ALA A 1 90 ? -3.213 -4.128 7.664 1.00 98.50 90 ALA A C 1
ATOM 704 O O . ALA A 1 90 ? -2.714 -4.258 6.542 1.00 98.50 90 ALA A O 1
ATOM 705 N N . VAL A 1 91 ? -2.461 -4.020 8.767 1.00 98.62 91 VAL A N 1
ATOM 706 C CA . VAL A 1 91 ? -0.993 -3.979 8.702 1.00 98.62 91 VAL A CA 1
ATOM 707 C C . VAL A 1 91 ? -0.404 -5.312 8.250 1.00 98.62 91 VAL A C 1
ATOM 709 O O . VAL A 1 91 ? 0.584 -5.305 7.522 1.00 98.62 91 VAL A O 1
ATOM 712 N N . GLU A 1 92 ? -1.022 -6.445 8.592 1.00 98.56 92 GLU A N 1
ATOM 713 C CA . GLU A 1 92 ? -0.557 -7.760 8.138 1.00 98.56 92 GLU A CA 1
ATOM 714 C C . GLU A 1 92 ? -0.824 -7.992 6.647 1.00 98.56 92 GLU A C 1
ATOM 716 O O . GLU A 1 92 ? 0.060 -8.475 5.936 1.00 98.56 92 GLU A O 1
ATOM 721 N N . LYS A 1 93 ? -1.973 -7.542 6.118 1.00 98.50 93 LYS A N 1
ATOM 722 C CA . LYS A 1 93 ? -2.221 -7.523 4.662 1.00 98.50 93 LYS A CA 1
ATOM 723 C C . LYS A 1 93 ? -1.165 -6.697 3.925 1.00 98.50 93 LYS A C 1
ATOM 725 O O . LYS A 1 93 ? -0.633 -7.134 2.903 1.00 98.50 93 LYS A O 1
ATOM 730 N N . LEU A 1 94 ? -0.839 -5.518 4.459 1.00 98.12 94 LEU A N 1
ATOM 731 C CA . LEU A 1 94 ? 0.191 -4.646 3.897 1.00 98.12 94 LEU A CA 1
ATOM 732 C C . LEU A 1 94 ? 1.589 -5.273 3.998 1.00 98.12 94 LEU A C 1
ATOM 734 O O . LEU A 1 94 ? 2.356 -5.237 3.038 1.00 98.12 94 LEU A O 1
ATOM 738 N N . HIS A 1 95 ? 1.920 -5.869 5.145 1.00 98.06 95 HIS A N 1
ATOM 739 C CA . HIS A 1 95 ? 3.206 -6.514 5.387 1.00 98.06 95 HIS A CA 1
ATOM 740 C C . HIS A 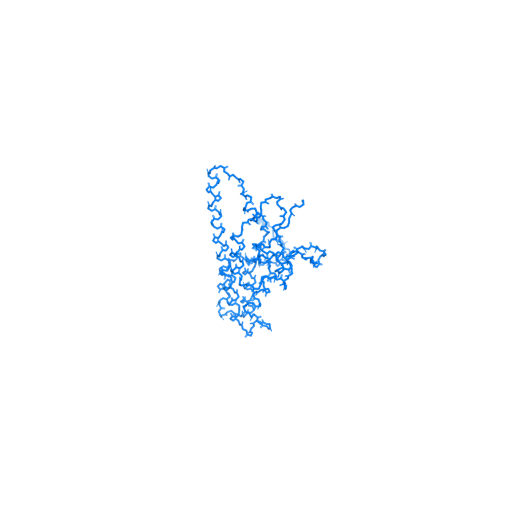1 95 ? 3.426 -7.718 4.468 1.00 98.06 95 HIS A C 1
ATOM 742 O O . HIS A 1 95 ? 4.512 -7.853 3.905 1.00 98.06 95 HIS A O 1
ATOM 748 N N . HIS A 1 96 ? 2.404 -8.552 4.263 1.00 98.25 96 HIS A N 1
ATOM 749 C CA . HIS A 1 96 ? 2.475 -9.689 3.351 1.00 98.25 96 HIS A CA 1
ATOM 750 C C . HIS A 1 96 ? 2.816 -9.243 1.920 1.00 98.25 96 HIS A C 1
ATOM 752 O O . HIS A 1 96 ? 3.785 -9.733 1.340 1.00 98.25 96 HIS A O 1
ATOM 758 N N . ALA A 1 97 ? 2.115 -8.232 1.398 1.00 97.00 97 ALA A N 1
ATOM 759 C CA . ALA A 1 97 ? 2.435 -7.634 0.103 1.00 97.00 97 ALA A CA 1
ATOM 760 C C . ALA A 1 97 ? 3.846 -7.015 0.069 1.00 97.00 97 ALA A C 1
ATOM 762 O O . ALA A 1 97 ? 4.592 -7.199 -0.893 1.00 97.00 97 ALA A O 1
ATOM 763 N N . ARG A 1 98 ? 4.253 -6.326 1.143 1.00 95.75 98 ARG A N 1
ATOM 764 C CA . ARG A 1 98 ? 5.587 -5.722 1.248 1.00 95.75 98 ARG A CA 1
ATOM 765 C C . ARG A 1 98 ? 6.703 -6.765 1.207 1.00 95.75 98 ARG A C 1
ATOM 767 O O . ARG A 1 98 ? 7.746 -6.493 0.624 1.00 95.75 98 ARG A O 1
ATOM 774 N N . ARG A 1 99 ? 6.521 -7.939 1.820 1.00 96.62 99 ARG A N 1
ATOM 775 C CA . ARG A 1 99 ? 7.526 -9.018 1.790 1.00 96.62 99 ARG A CA 1
ATOM 776 C C . ARG A 1 99 ? 7.823 -9.469 0.362 1.00 96.62 99 ARG A C 1
ATOM 778 O O . ARG A 1 99 ? 8.992 -9.598 0.019 1.00 96.62 99 ARG A O 1
ATOM 785 N N . LEU A 1 100 ? 6.787 -9.627 -0.462 1.00 95.62 100 LEU A N 1
ATOM 786 C CA . LEU A 1 100 ? 6.934 -9.980 -1.878 1.00 95.62 100 LEU A CA 1
ATOM 787 C C . LEU A 1 100 ? 7.721 -8.911 -2.643 1.00 95.62 100 LEU A C 1
ATOM 789 O O . LEU A 1 100 ? 8.622 -9.227 -3.418 1.00 95.62 100 LEU A O 1
ATOM 793 N N . TRP A 1 101 ? 7.420 -7.638 -2.382 1.00 92.25 101 TRP A N 1
ATOM 794 C CA . TRP A 1 101 ? 8.149 -6.524 -2.982 1.00 92.25 101 TRP A CA 1
ATOM 795 C C . TRP A 1 101 ? 9.623 -6.487 -2.551 1.00 92.25 101 TRP A C 1
ATOM 797 O O . TRP A 1 101 ? 10.496 -6.430 -3.412 1.00 92.25 101 TRP A O 1
ATOM 807 N N . VAL A 1 102 ? 9.918 -6.590 -1.248 1.00 92.06 102 VAL A N 1
ATOM 808 C CA . VAL A 1 102 ? 11.303 -6.597 -0.735 1.00 92.06 102 VAL A CA 1
ATOM 809 C C . VAL A 1 102 ? 12.108 -7.752 -1.321 1.00 92.06 102 VAL A C 1
ATOM 811 O O . VAL A 1 102 ? 13.259 -7.552 -1.702 1.00 92.06 102 VAL A O 1
ATOM 814 N N . GLU A 1 103 ? 11.517 -8.943 -1.408 1.00 92.62 103 GLU A N 1
ATOM 815 C CA . GLU A 1 103 ? 12.177 -10.101 -2.010 1.00 92.62 103 GLU A CA 1
ATOM 816 C C . GLU A 1 103 ? 12.485 -9.857 -3.490 1.00 92.62 103 GLU A C 1
ATOM 818 O O . GLU A 1 103 ? 13.610 -10.062 -3.945 1.00 92.62 103 GLU A O 1
ATOM 823 N N . SER A 1 104 ? 11.524 -9.304 -4.233 1.00 88.88 104 SER A N 1
ATOM 824 C CA . SER A 1 104 ? 11.757 -8.938 -5.627 1.00 88.88 104 SER A CA 1
ATOM 825 C C . SER A 1 104 ? 12.852 -7.881 -5.794 1.00 88.88 104 SER A C 1
ATOM 827 O O . SER A 1 104 ? 13.575 -7.941 -6.790 1.00 88.88 104 SER A O 1
ATOM 829 N N . GLU A 1 105 ? 12.956 -6.909 -4.889 1.00 87.25 105 GLU A N 1
ATOM 830 C CA . GLU A 1 105 ? 13.999 -5.879 -4.936 1.00 87.25 105 GLU A CA 1
ATOM 831 C C . GLU A 1 105 ? 15.381 -6.457 -4.616 1.00 87.25 105 GLU A C 1
ATOM 833 O O . GLU A 1 105 ? 16.347 -6.135 -5.303 1.00 87.25 105 GLU A O 1
ATOM 838 N N . ARG A 1 106 ? 15.481 -7.375 -3.645 1.00 89.62 106 ARG A N 1
ATOM 839 C CA . ARG A 1 106 ? 16.729 -8.102 -3.348 1.00 89.62 106 ARG A CA 1
ATOM 840 C C . ARG A 1 106 ? 17.195 -8.933 -4.537 1.00 89.62 106 ARG A C 1
ATOM 842 O O . ARG A 1 106 ? 18.351 -8.832 -4.939 1.00 89.62 106 ARG A O 1
ATOM 849 N N . ALA A 1 107 ? 16.285 -9.697 -5.140 1.00 88.81 107 ALA A N 1
ATOM 850 C CA . ALA A 1 107 ? 16.587 -10.486 -6.328 1.00 88.81 107 ALA A CA 1
ATOM 851 C C . ALA A 1 107 ? 17.049 -9.598 -7.498 1.00 88.81 107 ALA A C 1
ATOM 853 O O . ALA A 1 107 ? 17.974 -9.954 -8.226 1.00 88.81 107 ALA A O 1
ATOM 854 N N . PHE A 1 108 ? 16.430 -8.427 -7.675 1.00 84.38 108 PHE A N 1
ATOM 855 C CA . PHE A 1 108 ? 16.850 -7.450 -8.679 1.00 84.38 108 PHE A CA 1
ATOM 856 C C . PHE A 1 108 ? 18.241 -6.871 -8.382 1.00 84.38 108 PHE A C 1
ATOM 858 O O . PHE A 1 108 ? 19.080 -6.834 -9.281 1.00 84.38 108 PHE A O 1
ATOM 865 N N . ALA A 1 109 ? 18.515 -6.471 -7.137 1.00 86.62 109 ALA A N 1
ATOM 866 C CA . ALA A 1 109 ? 19.822 -5.960 -6.730 1.00 86.62 109 ALA A CA 1
ATOM 867 C C . ALA A 1 109 ? 20.940 -6.977 -7.012 1.00 86.62 109 ALA A C 1
ATOM 869 O O . ALA A 1 109 ? 21.913 -6.629 -7.680 1.00 86.62 109 ALA A O 1
ATOM 870 N N . ALA A 1 110 ? 20.742 -8.247 -6.640 1.00 88.88 110 ALA A N 1
ATOM 871 C CA . ALA A 1 110 ? 21.697 -9.324 -6.906 1.00 88.88 110 ALA A CA 1
ATOM 872 C C . ALA A 1 110 ? 21.957 -9.525 -8.413 1.00 88.88 110 ALA A C 1
ATOM 874 O O . ALA A 1 110 ? 23.107 -9.599 -8.853 1.00 88.88 110 ALA A O 1
ATOM 875 N N . ARG A 1 111 ? 20.902 -9.538 -9.247 1.00 87.25 111 ARG A N 1
ATOM 876 C CA . ARG A 1 111 ? 21.063 -9.613 -10.714 1.00 87.25 111 ARG A CA 1
ATOM 877 C C . ARG A 1 111 ? 21.810 -8.406 -11.274 1.00 87.25 111 ARG A C 1
ATOM 879 O O . ARG A 1 111 ? 22.631 -8.552 -12.183 1.00 87.25 111 ARG A O 1
ATOM 886 N N . ARG A 1 112 ? 21.543 -7.207 -10.750 1.00 86.88 112 ARG A N 1
ATOM 887 C CA . ARG A 1 112 ? 22.219 -5.976 -11.174 1.00 86.88 112 ARG A CA 1
ATOM 888 C C . ARG A 1 112 ? 23.684 -5.954 -10.768 1.00 86.88 112 ARG A C 1
ATOM 890 O O . ARG A 1 112 ? 24.496 -5.505 -11.570 1.00 86.88 112 ARG A O 1
ATOM 897 N N . GLU A 1 113 ? 24.032 -6.445 -9.587 1.00 87.69 113 GLU A N 1
ATOM 898 C CA . GLU A 1 113 ? 25.423 -6.611 -9.154 1.00 87.69 113 GLU A CA 1
ATOM 899 C C . GLU A 1 113 ? 26.179 -7.565 -10.085 1.00 87.69 113 GLU A C 1
ATOM 901 O O . GLU A 1 113 ? 27.212 -7.184 -10.637 1.00 87.69 113 GLU A O 1
ATOM 906 N N . ALA A 1 114 ? 25.605 -8.736 -10.382 1.00 88.56 114 ALA A N 1
ATOM 907 C CA . ALA A 1 114 ? 26.184 -9.687 -11.332 1.00 88.56 114 ALA A CA 1
ATOM 908 C C . ALA A 1 114 ? 26.321 -9.103 -12.754 1.00 88.56 114 ALA A C 1
ATOM 910 O O . ALA A 1 114 ? 27.344 -9.282 -13.413 1.00 88.56 114 ALA A O 1
ATOM 911 N N . SER A 1 115 ? 25.314 -8.361 -13.227 1.00 86.44 115 SER A N 1
ATOM 912 C CA . SER A 1 115 ? 25.346 -7.707 -14.545 1.00 86.44 115 SER A CA 1
ATOM 913 C C . SER A 1 115 ? 26.430 -6.632 -14.623 1.00 86.44 115 SER A C 1
ATOM 915 O O . SER A 1 115 ? 27.159 -6.561 -15.611 1.00 86.44 115 SER A O 1
ATOM 917 N N . LYS A 1 116 ? 26.576 -5.820 -13.567 1.00 87.31 116 LYS A N 1
ATOM 918 C CA . LYS A 1 116 ? 27.633 -4.805 -13.461 1.00 87.31 116 LYS A CA 1
ATOM 919 C C . LYS A 1 116 ? 29.020 -5.444 -13.456 1.00 87.31 116 LYS A C 1
ATOM 921 O O . LYS A 1 116 ? 29.898 -4.930 -14.144 1.00 87.31 116 LYS A O 1
ATOM 926 N N . ALA A 1 117 ? 29.199 -6.558 -12.742 1.00 88.75 117 ALA A N 1
ATOM 927 C CA . ALA A 1 117 ? 30.456 -7.308 -12.723 1.00 88.75 117 ALA A CA 1
ATOM 928 C C . ALA A 1 117 ? 30.847 -7.833 -14.118 1.00 88.75 117 ALA A C 1
ATOM 930 O O . ALA A 1 117 ? 32.025 -7.901 -14.443 1.00 88.75 117 ALA A O 1
ATOM 931 N N . ARG A 1 118 ?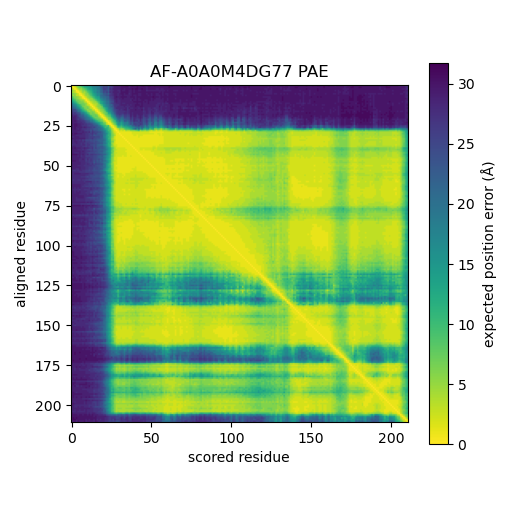 29.858 -8.127 -14.973 1.00 89.81 118 ARG A N 1
ATOM 932 C CA . ARG A 1 118 ? 30.045 -8.531 -16.380 1.00 89.81 118 ARG A CA 1
ATOM 933 C C . ARG A 1 118 ? 30.153 -7.357 -17.368 1.00 89.81 118 ARG A C 1
ATOM 935 O O . ARG A 1 118 ? 30.168 -7.581 -18.570 1.00 89.81 118 ARG A O 1
ATOM 942 N N . GLY A 1 119 ? 30.184 -6.111 -16.890 1.00 90.06 119 GLY A N 1
ATOM 943 C CA . GLY A 1 119 ? 30.305 -4.910 -17.728 1.00 90.06 119 GLY A CA 1
ATOM 944 C C . GLY A 1 119 ? 28.982 -4.300 -18.217 1.00 90.06 119 GLY A C 1
ATOM 945 O O . GLY A 1 119 ? 28.986 -3.204 -18.777 1.00 90.06 119 GLY A O 1
ATOM 946 N N . PHE A 1 120 ? 27.828 -4.918 -17.947 1.00 84.06 120 PHE A N 1
ATOM 947 C CA . PHE A 1 120 ? 26.520 -4.410 -18.379 1.00 84.06 120 PHE A CA 1
ATOM 948 C C . PHE A 1 120 ? 25.960 -3.363 -17.401 1.00 84.06 120 PHE A C 1
ATOM 950 O O . PHE A 1 120 ? 25.292 -3.667 -16.402 1.00 84.06 120 PHE A O 1
ATOM 957 N N . ARG A 1 121 ? 26.227 -2.082 -17.686 1.00 80.19 121 ARG A N 1
ATOM 958 C CA . ARG A 1 121 ? 25.807 -0.964 -16.818 1.00 80.19 121 ARG A CA 1
ATOM 959 C C . ARG A 1 121 ? 24.386 -0.456 -17.072 1.00 80.19 121 ARG A C 1
ATOM 961 O O . ARG A 1 121 ? 23.801 0.096 -16.141 1.00 80.19 121 ARG A O 1
ATOM 968 N N . GLN A 1 122 ? 23.808 -0.694 -18.248 1.00 72.69 122 GLN A N 1
ATOM 969 C CA . GLN A 1 122 ? 22.415 -0.337 -18.545 1.00 72.69 122 GLN A CA 1
ATOM 970 C C . GLN A 1 122 ? 21.422 -1.311 -17.884 1.00 72.69 122 GLN A C 1
ATOM 972 O O . GLN A 1 122 ? 21.743 -2.474 -17.645 1.00 72.69 122 GLN A O 1
ATOM 977 N N . VAL A 1 123 ? 20.233 -0.811 -17.532 1.00 70.38 123 VAL A N 1
ATOM 978 C CA . VAL A 1 123 ? 19.109 -1.631 -17.045 1.00 70.38 123 VAL A CA 1
ATOM 979 C C . VAL A 1 123 ? 18.383 -2.201 -18.260 1.00 70.38 123 VAL A C 1
ATOM 981 O O . VAL A 1 123 ? 18.162 -1.473 -19.227 1.00 70.38 123 VAL A O 1
ATOM 984 N N . ALA A 1 124 ? 18.029 -3.485 -18.218 1.00 67.44 124 ALA A N 1
ATOM 985 C CA . ALA A 1 124 ? 17.339 -4.143 -19.319 1.00 67.44 124 ALA A CA 1
ATOM 986 C C . ALA A 1 124 ? 15.936 -3.538 -19.556 1.00 67.44 124 ALA A C 1
ATOM 988 O O . ALA A 1 124 ? 15.297 -3.007 -18.642 1.00 67.44 124 ALA A O 1
ATOM 989 N N . ALA A 1 125 ? 15.465 -3.569 -20.806 1.00 62.84 125 ALA A N 1
ATOM 990 C CA . ALA A 1 125 ? 14.224 -2.900 -21.211 1.00 62.84 125 ALA A CA 1
ATOM 991 C C . ALA A 1 125 ? 12.960 -3.510 -20.566 1.00 62.84 125 ALA A C 1
ATOM 993 O O . ALA A 1 125 ? 11.999 -2.789 -20.293 1.00 62.84 125 ALA A O 1
ATOM 994 N N . ASP A 1 126 ? 12.981 -4.806 -20.266 1.00 62.06 126 ASP A N 1
ATOM 995 C CA . ASP A 1 126 ? 11.948 -5.564 -19.545 1.00 62.06 126 ASP A CA 1
ATOM 996 C C . ASP A 1 126 ? 11.881 -5.224 -18.041 1.00 62.06 126 ASP A C 1
ATOM 998 O O . ASP A 1 126 ? 10.857 -5.432 -17.384 1.00 62.06 126 ASP A O 1
ATOM 1002 N N . GLU A 1 127 ? 12.939 -4.622 -17.498 1.00 64.38 127 GLU A N 1
ATOM 1003 C CA . GLU A 1 127 ? 13.011 -4.100 -16.131 1.00 64.38 127 GLU A CA 1
ATOM 1004 C C . GLU A 1 127 ? 12.734 -2.587 -16.074 1.00 64.38 127 GLU A C 1
ATOM 1006 O O . GLU A 1 127 ? 12.717 -1.991 -14.992 1.00 64.38 127 GLU A O 1
ATOM 1011 N N . SER A 1 128 ? 12.451 -1.960 -17.227 1.00 60.81 128 SER A N 1
ATOM 1012 C CA . SER A 1 128 ? 12.248 -0.513 -17.339 1.00 60.81 128 SER A CA 1
ATOM 1013 C C . SER A 1 128 ? 11.145 -0.006 -16.423 1.00 60.81 128 SER A C 1
ATOM 1015 O O . SER A 1 128 ? 11.297 1.090 -15.896 1.00 60.81 128 SER A O 1
ATOM 1017 N N . TRP A 1 129 ? 10.101 -0.803 -16.142 1.00 64.50 129 TRP A N 1
ATOM 1018 C CA . TRP A 1 129 ? 9.005 -0.443 -15.233 1.00 64.50 129 TRP A CA 1
ATOM 1019 C C . TRP A 1 129 ? 9.498 -0.052 -13.830 1.00 64.50 129 TRP A C 1
ATOM 1021 O O . TRP A 1 129 ? 8.874 0.787 -13.181 1.00 64.50 129 TRP A O 1
ATOM 1031 N N . ARG A 1 130 ? 10.633 -0.600 -13.371 1.00 68.38 130 ARG A N 1
ATOM 1032 C CA . ARG A 1 130 ? 11.240 -0.237 -12.080 1.00 68.38 130 ARG A CA 1
ATOM 1033 C C . ARG A 1 130 ? 11.769 1.197 -12.073 1.00 68.38 130 ARG A C 1
ATOM 1035 O O . ARG A 1 130 ? 11.720 1.844 -11.035 1.00 68.38 130 ARG A O 1
ATOM 1042 N N . ALA A 1 131 ? 12.158 1.741 -13.227 1.00 59.53 131 ALA A N 1
ATOM 1043 C CA . ALA A 1 131 ? 12.503 3.157 -13.373 1.00 59.53 131 ALA A CA 1
ATOM 1044 C C . ALA A 1 131 ? 11.280 4.093 -13.272 1.00 59.53 131 ALA A C 1
ATOM 1046 O O . ALA A 1 131 ? 11.440 5.297 -13.080 1.00 59.53 131 ALA A O 1
ATOM 1047 N N . TRP A 1 132 ? 10.058 3.557 -13.386 1.00 57.06 132 TRP A N 1
ATOM 1048 C CA . TRP A 1 132 ? 8.805 4.306 -13.220 1.00 57.06 132 TRP A CA 1
ATOM 1049 C C . TRP A 1 132 ? 8.294 4.279 -11.782 1.00 57.06 132 TRP A C 1
ATOM 1051 O O . TRP A 1 132 ? 7.264 4.899 -11.509 1.00 57.06 132 TRP A O 1
ATOM 1061 N N . GLN A 1 133 ? 8.997 3.598 -10.866 1.00 62.69 133 GLN A N 1
ATOM 1062 C CA . GLN A 1 133 ? 8.764 3.763 -9.438 1.00 62.69 133 GLN A CA 1
ATOM 1063 C C . GLN A 1 133 ? 9.011 5.240 -9.105 1.00 62.69 133 GLN A C 1
ATOM 1065 O O . GLN A 1 133 ? 10.144 5.713 -9.022 1.00 62.69 133 GLN A O 1
ATOM 1070 N N . ARG A 1 134 ? 7.927 6.001 -8.956 1.00 51.75 134 ARG A N 1
ATOM 1071 C CA . ARG A 1 134 ? 7.982 7.291 -8.273 1.00 51.75 134 ARG A CA 1
ATOM 1072 C C . ARG A 1 134 ? 8.177 6.956 -6.786 1.00 51.75 134 ARG A C 1
ATOM 1074 O O . ARG A 1 134 ? 7.920 5.828 -6.362 1.00 51.75 134 ARG A O 1
ATOM 1081 N N . GLY A 1 135 ? 8.682 7.893 -5.985 1.00 57.69 135 GLY A N 1
ATOM 1082 C CA . GLY A 1 135 ? 8.868 7.656 -4.546 1.00 57.69 135 GLY A CA 1
ATOM 1083 C C . GLY A 1 135 ? 7.635 7.021 -3.870 1.00 57.69 135 GLY A C 1
ATOM 1084 O O . GLY A 1 135 ? 6.527 7.075 -4.396 1.00 57.69 135 GLY A O 1
ATOM 1085 N N . TRP A 1 136 ? 7.826 6.453 -2.673 1.00 54.44 136 TRP A N 1
ATOM 1086 C CA . TRP A 1 136 ? 6.803 5.714 -1.901 1.00 54.44 136 TRP A CA 1
ATOM 1087 C C . TRP A 1 136 ? 6.470 4.308 -2.448 1.00 54.44 136 TRP A C 1
ATOM 1089 O O . TRP A 1 136 ? 5.507 3.684 -1.999 1.00 54.44 136 TRP A O 1
ATOM 1099 N N . GLN A 1 137 ? 7.290 3.782 -3.371 1.00 70.31 137 GLN A N 1
ATOM 1100 C CA . GLN A 1 137 ? 7.232 2.387 -3.847 1.00 70.31 137 GLN A CA 1
ATOM 1101 C C . GLN A 1 137 ? 5.876 2.035 -4.500 1.00 70.31 137 GLN A C 1
ATOM 1103 O O . GLN A 1 137 ? 5.329 0.946 -4.313 1.00 70.31 137 GLN A O 1
ATOM 1108 N N . ASN A 1 138 ? 5.309 2.971 -5.271 1.00 77.38 138 ASN A N 1
ATOM 1109 C CA . ASN A 1 138 ? 3.992 2.844 -5.900 1.00 77.38 138 ASN A CA 1
ATOM 1110 C C . ASN A 1 138 ? 4.042 2.091 -7.244 1.00 77.38 138 ASN A C 1
ATOM 1112 O O . ASN A 1 138 ? 4.025 2.674 -8.325 1.00 77.38 138 ASN A O 1
ATOM 1116 N N . ILE A 1 139 ? 4.066 0.762 -7.182 1.00 83.62 139 ILE A N 1
ATOM 1117 C CA . ILE A 1 139 ? 4.191 -0.108 -8.367 1.00 83.62 139 ILE A CA 1
ATOM 1118 C C . ILE A 1 139 ? 2.934 -0.182 -9.263 1.00 83.62 139 ILE A C 1
ATOM 1120 O O . ILE A 1 139 ? 3.020 -0.664 -10.392 1.00 83.62 139 ILE A O 1
ATOM 1124 N N . ALA A 1 140 ? 1.776 0.279 -8.779 1.00 88.44 140 ALA A N 1
ATOM 1125 C CA . ALA A 1 140 ? 0.477 0.225 -9.458 1.00 88.44 140 ALA A CA 1
ATOM 1126 C C . ALA A 1 140 ? -0.380 1.462 -9.117 1.00 88.44 140 ALA A C 1
ATOM 1128 O O . ALA A 1 140 ? -1.479 1.355 -8.576 1.00 88.44 140 ALA A O 1
ATOM 1129 N N . TYR A 1 141 ? 0.150 2.658 -9.383 1.00 88.75 141 TYR A N 1
ATOM 1130 C CA . TYR A 1 141 ? -0.452 3.925 -8.959 1.00 88.75 141 TYR A CA 1
ATOM 1131 C C . TYR A 1 141 ? -1.930 4.090 -9.373 1.00 88.75 141 TYR A C 1
ATOM 1133 O O . TYR A 1 141 ? -2.262 4.022 -10.556 1.00 88.75 141 TYR A O 1
ATOM 1141 N N . CYS A 1 142 ? -2.794 4.356 -8.388 1.00 91.56 142 CYS A N 1
ATOM 1142 C CA . CYS A 1 142 ? -4.224 4.631 -8.546 1.00 91.56 142 CYS A CA 1
ATOM 1143 C C . CYS A 1 142 ? -4.519 6.040 -7.997 1.00 91.56 142 CYS A C 1
ATOM 1145 O O . CYS A 1 142 ? -4.514 6.236 -6.776 1.00 91.56 142 CYS A O 1
ATOM 1147 N N . PRO A 1 143 ? -4.729 7.048 -8.858 1.00 89.06 143 PRO A N 1
ATOM 1148 C CA . PRO A 1 143 ? -4.943 8.417 -8.409 1.00 89.06 143 PRO A CA 1
ATOM 1149 C C . PRO A 1 143 ? -6.365 8.642 -7.873 1.00 89.06 143 PRO A C 1
ATOM 1151 O O . PRO A 1 143 ? -6.533 9.454 -6.963 1.00 89.06 143 PRO A O 1
ATOM 1154 N N . ASP A 1 144 ? -7.350 7.878 -8.359 1.00 91.50 144 ASP A N 1
ATOM 1155 C CA . ASP A 1 144 ? -8.680 7.772 -7.758 1.00 91.50 144 ASP A CA 1
ATOM 1156 C C . ASP A 1 144 ? -8.634 6.789 -6.570 1.00 91.50 144 ASP A C 1
ATOM 1158 O O . ASP A 1 144 ? -8.484 5.581 -6.775 1.00 91.50 144 ASP A O 1
ATOM 1162 N N . PRO A 1 145 ? -8.775 7.251 -5.312 1.00 91.38 145 PRO A N 1
ATOM 1163 C CA . PRO A 1 145 ? -8.697 6.370 -4.152 1.00 91.38 145 PRO A CA 1
ATOM 1164 C C . PRO A 1 145 ? -9.831 5.355 -4.067 1.00 91.38 145 PRO A C 1
ATOM 1166 O O . PRO A 1 145 ? -9.691 4.393 -3.325 1.00 91.38 145 PRO A O 1
ATOM 1169 N N . ARG A 1 146 ? -10.954 5.586 -4.755 1.00 93.38 146 ARG A N 1
ATOM 1170 C CA . ARG A 1 146 ? -12.136 4.714 -4.706 1.00 93.38 146 ARG A CA 1
ATOM 1171 C C . ARG A 1 146 ? 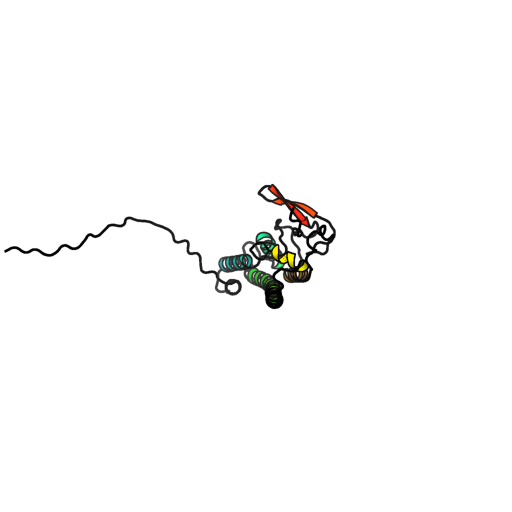-12.166 3.715 -5.857 1.00 93.38 146 ARG A C 1
ATOM 1173 O O . ARG A 1 146 ? -12.989 2.807 -5.842 1.00 93.38 146 ARG A O 1
ATOM 1180 N N . PHE A 1 147 ? -11.266 3.865 -6.825 1.00 94.31 147 PHE A N 1
ATOM 1181 C CA . PHE A 1 147 ? -11.176 3.007 -7.993 1.00 94.31 147 PHE A CA 1
ATOM 1182 C C . PHE A 1 147 ? -9.781 2.388 -8.087 1.00 94.31 147 PHE A C 1
ATOM 1184 O O . PHE A 1 147 ? -8.862 2.935 -8.691 1.00 94.31 147 PHE A O 1
ATOM 1191 N N . HIS A 1 148 ? -9.635 1.242 -7.430 1.00 94.69 148 HIS A N 1
ATOM 1192 C CA . HIS A 1 148 ? -8.420 0.435 -7.374 1.00 94.69 148 HIS A CA 1
ATOM 1193 C C . HIS A 1 148 ? -8.802 -1.057 -7.421 1.00 94.69 148 HIS A C 1
ATOM 1195 O O . HIS A 1 148 ? -9.962 -1.391 -7.160 1.00 94.69 148 HIS A O 1
ATOM 1201 N N . PRO A 1 149 ? -7.854 -1.981 -7.665 1.00 95.00 149 PRO A N 1
ATOM 1202 C CA . PRO A 1 149 ? -8.128 -3.417 -7.611 1.00 95.00 149 PRO A CA 1
ATOM 1203 C C . PRO A 1 149 ? -8.738 -3.852 -6.271 1.00 95.00 149 PRO A C 1
ATOM 1205 O O . PRO A 1 149 ? -8.375 -3.328 -5.207 1.00 95.00 149 PRO A O 1
ATOM 1208 N N . THR A 1 150 ? -9.656 -4.815 -6.317 1.00 93.62 150 THR A N 1
ATOM 1209 C CA . THR A 1 150 ? -10.355 -5.340 -5.132 1.00 93.62 150 THR A CA 1
ATOM 1210 C C . THR A 1 150 ? -9.739 -6.638 -4.617 1.00 93.62 150 THR A C 1
ATOM 1212 O O . THR A 1 150 ? -9.988 -7.010 -3.471 1.00 93.62 150 THR A O 1
ATOM 1215 N N . GLU A 1 151 ? -8.917 -7.319 -5.421 1.00 94.88 151 GLU A N 1
ATOM 1216 C CA . GLU A 1 151 ? -8.190 -8.517 -4.996 1.00 94.88 151 GLU A CA 1
ATOM 1217 C C . GLU A 1 151 ? -7.185 -8.211 -3.871 1.00 94.88 151 GLU A C 1
ATOM 1219 O O . GLU A 1 151 ? -6.710 -7.076 -3.758 1.00 94.88 151 GLU A O 1
ATOM 1224 N N . PRO A 1 152 ? -6.801 -9.209 -3.048 1.00 96.38 152 PRO A N 1
ATOM 1225 C CA . PRO A 1 152 ? -5.832 -9.004 -1.976 1.00 96.38 152 PRO A CA 1
ATOM 1226 C C . PRO A 1 152 ? -4.542 -8.336 -2.471 1.00 96.38 152 PRO A C 1
ATOM 1228 O O . PRO A 1 152 ? -3.978 -8.753 -3.485 1.00 96.38 152 PRO A O 1
ATOM 1231 N N . LEU A 1 153 ? -4.030 -7.351 -1.717 1.00 95.56 153 LEU A N 1
ATOM 1232 C CA . LEU A 1 153 ? -2.818 -6.597 -2.085 1.00 95.56 153 LEU A CA 1
ATOM 1233 C C . LEU A 1 153 ? -1.662 -7.491 -2.535 1.00 95.56 153 LEU A C 1
ATOM 1235 O O . LEU A 1 153 ? -0.996 -7.177 -3.514 1.00 95.56 153 LEU A O 1
ATOM 1239 N N . ALA A 1 154 ? -1.422 -8.598 -1.833 1.00 96.19 154 ALA A N 1
ATOM 1240 C CA . ALA A 1 154 ? -0.324 -9.502 -2.150 1.00 96.19 154 ALA A CA 1
ATOM 1241 C C . ALA A 1 154 ? -0.476 -10.166 -3.523 1.00 96.19 154 ALA A C 1
ATOM 1243 O O . ALA A 1 154 ? 0.501 -10.228 -4.260 1.00 96.19 154 ALA A O 1
ATOM 1244 N N . VAL A 1 155 ? -1.696 -10.566 -3.899 1.00 96.06 155 VAL A N 1
ATOM 1245 C CA . VAL A 1 155 ? -1.992 -11.140 -5.222 1.00 96.06 155 VAL A CA 1
ATOM 1246 C C . VAL A 1 155 ? -1.693 -10.120 -6.314 1.00 96.06 155 VAL A C 1
ATOM 1248 O O . VAL A 1 155 ? -1.053 -10.434 -7.316 1.00 96.06 155 VAL A O 1
ATOM 1251 N N . VAL A 1 156 ? -2.121 -8.873 -6.110 1.00 94.38 156 VAL A N 1
ATOM 1252 C CA . VAL A 1 156 ? -1.881 -7.807 -7.081 1.00 94.38 156 VAL A CA 1
ATOM 1253 C C . VAL A 1 156 ? -0.396 -7.470 -7.177 1.00 94.38 156 VAL A C 1
ATOM 1255 O O . VAL A 1 156 ? 0.139 -7.389 -8.279 1.00 94.38 156 VAL A O 1
ATOM 1258 N N . VAL A 1 157 ? 0.290 -7.314 -6.044 1.00 93.31 157 VAL A N 1
ATOM 1259 C CA . VAL A 1 157 ? 1.731 -7.034 -6.007 1.00 93.31 157 VAL A CA 1
ATOM 1260 C C . VAL A 1 157 ? 2.520 -8.154 -6.678 1.00 93.31 157 VAL A C 1
ATOM 1262 O O . VAL A 1 157 ? 3.348 -7.868 -7.535 1.00 93.31 157 VAL A O 1
ATOM 1265 N N . GLU A 1 158 ? 2.233 -9.415 -6.372 1.00 93.19 158 GLU A N 1
ATOM 1266 C CA . GLU A 1 158 ? 2.888 -10.558 -7.009 1.00 93.19 158 GLU A CA 1
ATOM 1267 C C . GLU A 1 158 ? 2.708 -10.549 -8.530 1.00 93.19 158 GLU A C 1
ATOM 1269 O O . GLU A 1 158 ? 3.685 -10.631 -9.277 1.00 93.19 158 GLU A O 1
ATOM 1274 N N . ARG A 1 159 ? 1.467 -10.382 -8.997 1.00 91.12 159 ARG A N 1
ATOM 1275 C CA . ARG A 1 159 ? 1.133 -10.310 -10.425 1.00 91.12 159 ARG A CA 1
ATOM 1276 C C . ARG A 1 159 ? 1.895 -9.182 -11.120 1.00 91.12 159 ARG A C 1
ATOM 1278 O O . ARG A 1 159 ? 2.475 -9.381 -12.186 1.00 91.12 159 ARG A O 1
ATOM 1285 N N . VAL A 1 160 ? 1.948 -8.009 -10.493 1.00 87.75 160 VAL A N 1
ATOM 1286 C CA . VAL A 1 160 ? 2.657 -6.829 -11.003 1.00 87.75 160 VAL A CA 1
ATOM 1287 C C . VAL A 1 160 ? 4.169 -7.044 -11.066 1.00 87.75 160 VAL A C 1
ATOM 1289 O O . VAL A 1 160 ? 4.791 -6.553 -12.010 1.00 87.75 160 VAL A O 1
ATOM 1292 N N . LEU A 1 161 ? 4.749 -7.756 -10.093 1.00 86.94 161 LEU A N 1
ATOM 1293 C CA . LEU A 1 161 ? 6.182 -8.069 -10.028 1.00 86.94 161 LEU A CA 1
ATOM 1294 C C . LEU A 1 161 ? 6.607 -9.144 -11.037 1.00 86.94 161 LEU A C 1
ATOM 1296 O O . LEU A 1 161 ? 7.733 -9.084 -11.526 1.00 86.94 161 LEU A O 1
ATOM 1300 N N . ARG A 1 162 ? 5.725 -10.104 -11.344 1.00 86.00 162 ARG A N 1
ATOM 1301 C CA . ARG A 1 162 ? 5.956 -11.165 -12.343 1.00 86.00 162 ARG A CA 1
ATOM 1302 C C . ARG A 1 162 ? 5.697 -10.720 -13.781 1.00 86.00 162 ARG A C 1
ATOM 1304 O O . ARG A 1 162 ? 6.194 -11.348 -14.708 1.00 86.00 162 ARG A O 1
ATOM 1311 N N . SER A 1 163 ? 4.913 -9.662 -13.970 1.00 79.81 163 SER A N 1
ATOM 1312 C CA . SER A 1 163 ? 4.617 -9.135 -15.301 1.00 79.81 163 SER A CA 1
ATOM 1313 C C . SER A 1 163 ? 5.850 -8.427 -15.879 1.00 79.81 163 SER A C 1
ATOM 1315 O O . SER A 1 163 ? 6.355 -7.498 -15.238 1.00 79.81 163 SER A O 1
ATOM 1317 N N . PRO A 1 164 ? 6.329 -8.810 -17.076 1.00 69.44 164 PRO A N 1
ATOM 1318 C CA . PRO A 1 164 ? 7.436 -8.113 -17.726 1.00 69.44 164 PRO A CA 1
ATOM 1319 C C . PRO A 1 164 ? 7.044 -6.666 -18.054 1.00 69.44 164 PRO A C 1
ATOM 1321 O O . PRO A 1 164 ? 5.866 -6.377 -18.302 1.00 69.44 164 PRO A O 1
ATOM 1324 N N . ALA A 1 165 ? 8.007 -5.733 -18.066 1.00 64.12 165 ALA A N 1
ATOM 1325 C CA . ALA A 1 165 ? 7.727 -4.426 -18.656 1.00 64.12 165 ALA A CA 1
ATOM 1326 C C . ALA A 1 165 ? 7.444 -4.602 -20.154 1.00 64.12 165 ALA A C 1
ATOM 1328 O O . ALA A 1 165 ? 8.118 -5.403 -20.809 1.00 64.12 165 ALA A O 1
ATOM 1329 N N . PRO A 1 166 ? 6.517 -3.819 -20.729 1.00 58.09 166 PRO A N 1
ATOM 1330 C CA . PRO A 1 166 ? 6.489 -3.670 -22.173 1.00 58.09 166 PRO A CA 1
ATOM 1331 C C . PRO A 1 166 ? 7.848 -3.132 -22.660 1.00 58.09 166 PRO A C 1
ATOM 1333 O O . PRO A 1 166 ? 8.428 -2.267 -21.989 1.00 58.09 166 PRO A O 1
ATOM 1336 N N . PRO A 1 167 ? 8.356 -3.595 -23.817 1.00 57.38 167 PRO A N 1
ATOM 1337 C CA . PRO A 1 167 ? 9.572 -3.046 -24.401 1.00 57.38 167 PRO A CA 1
ATOM 1338 C C . PRO A 1 167 ? 9.428 -1.534 -24.603 1.00 57.38 167 PRO A C 1
ATOM 1340 O O . PRO A 1 167 ? 8.350 -1.048 -24.974 1.00 57.38 167 PRO A O 1
ATOM 1343 N N . ALA A 1 168 ? 10.511 -0.786 -24.387 1.00 56.31 168 ALA A N 1
ATOM 1344 C CA . ALA A 1 168 ? 10.534 0.651 -24.642 1.00 56.31 168 ALA A CA 1
ATOM 1345 C C . ALA A 1 168 ? 10.087 0.946 -26.088 1.00 56.31 168 ALA A C 1
ATOM 1347 O O . ALA A 1 168 ? 10.539 0.296 -27.024 1.00 56.31 168 ALA A O 1
ATOM 1348 N N . GLY A 1 169 ? 9.174 1.906 -26.270 1.00 54.16 169 GLY A N 1
ATOM 1349 C CA . GLY A 1 169 ? 8.648 2.281 -27.591 1.00 54.16 169 GLY A CA 1
ATOM 1350 C C . GLY A 1 169 ? 7.446 1.465 -28.088 1.00 54.16 169 GLY A C 1
ATOM 1351 O O . GLY A 1 169 ? 6.821 1.858 -29.072 1.00 54.16 169 GLY A O 1
ATOM 1352 N N . THR A 1 170 ? 7.047 0.391 -27.399 1.00 53.47 170 THR A N 1
ATOM 1353 C CA . THR A 1 170 ? 5.841 -0.373 -27.767 1.00 53.47 170 THR A CA 1
ATOM 1354 C C . THR A 1 170 ? 4.581 0.448 -27.463 1.00 53.47 170 THR A C 1
ATOM 1356 O O . THR A 1 170 ? 4.461 1.048 -26.388 1.00 53.47 170 THR A O 1
ATOM 1359 N N . ARG A 1 171 ? 3.608 0.481 -28.391 1.00 53.94 171 ARG A N 1
ATOM 1360 C CA . ARG A 1 171 ? 2.240 0.950 -28.082 1.00 53.94 171 ARG A CA 1
ATOM 1361 C C . ARG A 1 171 ? 1.744 0.150 -26.870 1.00 53.94 171 ARG A C 1
ATOM 1363 O O . ARG A 1 171 ? 2.050 -1.034 -26.782 1.00 53.94 171 ARG A O 1
ATOM 1370 N N . ALA A 1 172 ? 1.061 0.815 -25.931 1.00 56.84 172 ALA A N 1
ATOM 1371 C CA . ALA A 1 172 ? 0.613 0.223 -24.668 1.00 56.84 172 ALA A CA 1
ATOM 1372 C C . ALA A 1 172 ? 0.127 -1.218 -24.877 1.00 56.84 172 ALA A C 1
ATOM 1374 O O . ALA A 1 172 ? -0.641 -1.463 -25.809 1.00 56.84 172 ALA A O 1
ATOM 1375 N N . THR A 1 173 ? 0.595 -2.155 -24.047 1.00 56.31 173 THR A N 1
ATOM 1376 C CA . THR A 1 173 ? 0.083 -3.529 -24.076 1.00 56.31 173 THR A CA 1
ATOM 1377 C C . THR A 1 173 ? -1.442 -3.473 -24.037 1.00 56.31 173 THR A C 1
ATOM 1379 O O . THR A 1 173 ? -1.975 -2.751 -23.189 1.00 56.31 173 THR A O 1
ATOM 1382 N N . PRO A 1 174 ? -2.150 -4.202 -24.922 1.00 63.12 174 PRO A N 1
ATOM 1383 C CA . PRO A 1 174 ? -3.607 -4.142 -24.972 1.00 63.12 174 PRO A CA 1
ATOM 1384 C C . PRO A 1 174 ? -4.221 -4.542 -23.626 1.00 63.12 174 PRO A C 1
ATOM 1386 O O . PRO A 1 174 ? -5.280 -4.042 -23.279 1.00 63.12 174 PRO A O 1
ATOM 1389 N N . ALA A 1 175 ? -3.519 -5.365 -22.837 1.00 79.88 175 ALA A N 1
ATOM 1390 C CA . ALA A 1 175 ? -3.901 -5.742 -21.485 1.00 79.88 175 ALA A CA 1
ATOM 1391 C C . ALA A 1 175 ? -3.216 -4.891 -20.396 1.00 79.88 175 ALA A C 1
ATOM 1393 O O . ALA A 1 175 ? -2.005 -4.640 -20.413 1.00 79.88 175 ALA A O 1
ATOM 1394 N N . CYS A 1 176 ? -3.988 -4.509 -19.380 1.00 83.88 176 CYS A N 1
ATOM 1395 C CA . CYS A 1 176 ? -3.491 -3.894 -18.156 1.00 83.88 176 CYS A CA 1
ATOM 1396 C C . CYS A 1 176 ? -2.630 -4.886 -17.354 1.00 83.88 176 CYS A C 1
ATOM 1398 O O . CYS A 1 176 ? -3.122 -5.930 -16.939 1.00 83.88 176 CYS A O 1
ATOM 1400 N N . ARG A 1 177 ? -1.387 -4.524 -17.005 1.00 81.75 177 ARG A N 1
ATOM 1401 C CA . ARG A 1 177 ? -0.487 -5.360 -16.171 1.00 81.75 177 ARG A CA 1
ATOM 1402 C C . ARG A 1 177 ? -1.044 -5.740 -14.792 1.00 81.75 177 ARG A C 1
ATOM 1404 O O . ARG A 1 177 ? -0.512 -6.627 -14.136 1.00 81.75 177 ARG A O 1
ATOM 1411 N N . VAL A 1 178 ? -2.055 -5.013 -14.309 1.00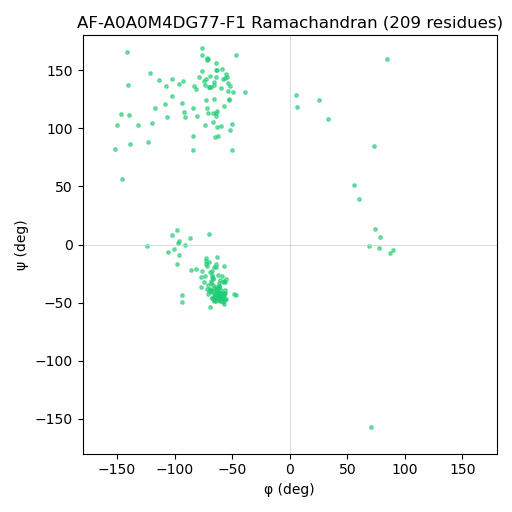 87.94 178 VAL A N 1
ATOM 1412 C CA . VAL A 1 178 ? -2.625 -5.224 -12.976 1.00 87.94 178 VAL A CA 1
ATOM 1413 C C . VAL A 1 178 ? -3.818 -6.163 -13.010 1.00 87.94 178 VAL A C 1
ATOM 1415 O O . VAL A 1 178 ? -3.857 -7.097 -12.223 1.00 87.94 178 VAL A O 1
ATOM 1418 N N . CYS A 1 179 ? -4.793 -5.946 -13.890 1.00 88.50 179 CYS A N 1
ATOM 1419 C CA . CYS A 1 179 ? -5.991 -6.793 -13.944 1.00 88.50 179 CYS A CA 1
ATOM 1420 C C . CYS A 1 179 ? -6.021 -7.764 -15.133 1.00 88.50 179 CYS A C 1
ATOM 1422 O O . CYS A 1 179 ? -6.941 -8.568 -15.224 1.00 88.50 179 CYS A O 1
ATOM 1424 N N . GLY A 1 180 ? -5.065 -7.675 -16.060 1.00 84.75 180 GLY A N 1
ATOM 1425 C CA . GLY A 1 180 ? -5.072 -8.411 -17.328 1.00 84.75 180 GLY A CA 1
ATOM 1426 C C . GLY A 1 180 ? -6.150 -7.954 -18.319 1.00 84.75 180 GLY A C 1
ATOM 1427 O O . GLY A 1 180 ? -6.225 -8.494 -19.415 1.00 84.75 180 GLY A O 1
ATOM 1428 N N . GLY A 1 181 ? -6.991 -6.979 -17.952 1.00 83.50 181 GLY A N 1
ATOM 1429 C CA . GLY A 1 181 ? -8.119 -6.517 -18.764 1.00 83.50 181 GLY A CA 1
ATOM 1430 C C . GLY A 1 181 ? -7.692 -5.697 -19.977 1.00 83.50 181 GLY A C 1
ATOM 1431 O O . GLY A 1 181 ? -6.750 -4.906 -19.885 1.00 83.50 181 GLY A O 1
ATOM 1432 N N . GLY A 1 182 ? -8.411 -5.888 -21.085 1.00 81.81 182 GLY A N 1
ATOM 1433 C CA . GLY A 1 182 ? -8.231 -5.182 -22.356 1.00 81.81 182 GLY A CA 1
ATOM 1434 C C . GLY A 1 182 ? -9.183 -4.005 -22.567 1.00 81.81 182 GLY A C 1
ATOM 1435 O O . GLY A 1 182 ? -9.278 -3.486 -23.672 1.00 81.81 182 GLY A O 1
ATOM 1436 N N . ASP A 1 183 ? -9.884 -3.580 -21.514 1.00 82.38 183 ASP A N 1
ATOM 1437 C CA . ASP A 1 183 ? -11.013 -2.636 -21.553 1.00 82.38 183 ASP A CA 1
ATOM 1438 C C . ASP A 1 183 ? -10.613 -1.180 -21.887 1.00 82.38 183 ASP A C 1
ATOM 1440 O O . ASP A 1 183 ? -11.407 -0.252 -21.752 1.00 82.38 183 ASP A O 1
ATOM 1444 N N . GLY A 1 184 ? -9.359 -0.955 -22.287 1.00 85.56 184 GLY A N 1
ATOM 1445 C CA . GLY A 1 184 ? -8.818 0.364 -22.588 1.00 85.56 184 GLY A CA 1
ATOM 1446 C C . GLY A 1 184 ? -8.623 1.248 -21.352 1.00 85.56 184 GLY A C 1
ATOM 1447 O O . GLY A 1 184 ? -8.455 0.781 -20.215 1.00 85.56 184 GLY A O 1
ATOM 1448 N N . THR A 1 185 ? -8.595 2.560 -21.590 1.00 88.56 185 THR A N 1
ATOM 1449 C CA . THR A 1 185 ? -8.427 3.576 -20.548 1.00 88.56 185 THR A CA 1
ATOM 1450 C C . THR A 1 185 ? -9.592 4.552 -20.507 1.00 88.56 185 THR A C 1
ATOM 1452 O O . THR A 1 185 ? -10.155 4.895 -21.542 1.00 88.56 185 THR A O 1
ATOM 1455 N N . ARG A 1 186 ? -9.916 5.046 -19.309 1.00 90.00 186 ARG A N 1
ATOM 1456 C CA . ARG A 1 186 ? -10.855 6.150 -19.085 1.00 90.00 186 ARG A CA 1
ATOM 1457 C C . ARG A 1 186 ? -10.120 7.377 -18.531 1.00 90.00 186 ARG A C 1
ATOM 1459 O O . ARG A 1 186 ? -9.231 7.199 -17.690 1.00 90.00 186 ARG A O 1
ATOM 1466 N N . PRO A 1 187 ? -10.476 8.603 -18.953 1.00 90.50 187 PRO A N 1
ATOM 1467 C CA . PRO A 1 187 ? -9.914 9.813 -18.370 1.00 90.50 187 PRO A CA 1
ATOM 1468 C C . PRO A 1 187 ? -10.411 10.004 -16.930 1.00 90.50 187 PRO A C 1
ATOM 1470 O O . PRO A 1 187 ? -11.558 9.698 -16.598 1.00 90.50 187 PRO A O 1
ATOM 1473 N N . TRP A 1 188 ? -9.545 10.532 -16.071 1.00 89.12 188 TRP A N 1
ATOM 1474 C CA . TRP A 1 188 ? -9.872 10.959 -14.713 1.00 89.12 188 TRP A CA 1
ATOM 1475 C C . TRP A 1 188 ? -9.137 12.256 -14.382 1.00 89.12 188 TRP A C 1
ATOM 1477 O O . TRP A 1 188 ? -7.953 12.389 -14.693 1.00 89.12 188 TRP A O 1
ATOM 1487 N N . HIS A 1 189 ? -9.832 13.194 -13.743 1.00 89.31 189 HIS A N 1
ATOM 1488 C CA . HIS A 1 189 ? -9.292 14.504 -13.396 1.00 89.31 189 HIS A CA 1
ATOM 1489 C C . HIS A 1 189 ? -8.914 14.549 -11.918 1.00 89.31 189 HIS A C 1
ATOM 1491 O O . HIS A 1 189 ? -9.737 14.244 -11.052 1.00 89.31 189 HIS A O 1
ATOM 1497 N N . ASP A 1 190 ? -7.677 14.953 -11.627 1.00 85.25 190 ASP A N 1
ATOM 1498 C CA . ASP A 1 190 ? -7.279 15.248 -10.255 1.00 85.25 190 ASP A CA 1
ATOM 1499 C C . ASP A 1 190 ? -7.824 16.613 -9.794 1.00 85.25 190 ASP A C 1
ATOM 1501 O O . ASP A 1 190 ? -8.315 17.423 -10.581 1.00 85.25 190 ASP A O 1
ATOM 1505 N N . ALA A 1 191 ? -7.712 16.899 -8.494 1.00 85.12 191 ALA A N 1
ATOM 1506 C CA . ALA A 1 191 ? -8.164 18.172 -7.919 1.00 85.12 191 ALA A CA 1
ATOM 1507 C C . ALA A 1 191 ? -7.407 19.407 -8.458 1.00 85.12 191 ALA A C 1
ATOM 1509 O O . ALA A 1 191 ? -7.798 20.534 -8.174 1.00 85.12 191 ALA A O 1
ATOM 1510 N N . ARG A 1 192 ? -6.309 19.208 -9.197 1.00 87.50 192 ARG A N 1
ATOM 1511 C CA . ARG A 1 192 ? -5.506 20.252 -9.848 1.00 87.50 192 ARG A CA 1
ATOM 1512 C C . ARG A 1 192 ? -5.795 20.338 -11.353 1.00 87.50 192 ARG A C 1
ATOM 1514 O O . ARG A 1 192 ? -5.068 21.027 -12.062 1.00 87.50 192 ARG A O 1
ATOM 1521 N N . GLY A 1 193 ? -6.808 19.623 -11.848 1.00 85.56 193 GLY A N 1
ATOM 1522 C CA . GLY A 1 193 ? -7.203 19.596 -13.256 1.00 85.56 193 GLY A CA 1
ATOM 1523 C C . GLY A 1 193 ? -6.332 18.715 -14.159 1.00 85.56 193 GLY A C 1
ATOM 1524 O O . GLY A 1 193 ? -6.533 18.719 -15.372 1.00 85.56 193 GLY A O 1
ATOM 1525 N N . ARG A 1 194 ? -5.380 17.942 -13.620 1.00 85.94 194 ARG A N 1
ATOM 1526 C CA . ARG A 1 194 ? -4.545 17.036 -14.426 1.00 85.94 194 ARG A CA 1
ATOM 1527 C C . ARG A 1 194 ? -5.349 15.829 -14.878 1.00 85.94 194 ARG A C 1
ATOM 1529 O O . ARG A 1 194 ? -6.065 15.222 -14.085 1.00 85.94 194 ARG A O 1
ATOM 1536 N N . ILE A 1 195 ? -5.165 15.448 -16.139 1.00 87.00 195 ILE A N 1
ATOM 1537 C CA . ILE A 1 195 ? -5.840 14.300 -16.743 1.00 87.00 195 ILE A CA 1
ATOM 1538 C C . ILE A 1 195 ? -4.952 13.065 -16.623 1.00 87.00 195 ILE A C 1
ATOM 1540 O O . ILE A 1 195 ? -3.832 13.028 -17.131 1.00 87.00 195 ILE A O 1
ATOM 1544 N N . HIS A 1 196 ? -5.481 12.032 -15.980 1.00 85.06 196 HIS A N 1
ATOM 1545 C CA . HIS A 1 196 ? -4.885 10.708 -15.900 1.00 85.06 196 HIS A CA 1
ATOM 1546 C C . HIS A 1 196 ? -5.666 9.731 -16.779 1.00 85.06 196 HIS A C 1
ATOM 1548 O O . HIS A 1 196 ? -6.893 9.711 -16.747 1.00 85.06 196 HIS A O 1
ATOM 1554 N N . GLN A 1 197 ? -4.959 8.888 -17.530 1.00 88.00 197 GLN A N 1
ATOM 1555 C CA . GLN A 1 197 ? -5.561 7.756 -18.235 1.00 88.00 197 GLN A CA 1
ATOM 1556 C C . GLN A 1 197 ? -5.519 6.537 -17.316 1.00 88.00 197 GLN A C 1
ATOM 1558 O O . GLN A 1 197 ? -4.439 6.028 -17.016 1.00 88.00 197 GLN A O 1
ATOM 1563 N N . LEU A 1 198 ? -6.678 6.105 -16.821 1.00 90.25 198 LEU A N 1
ATOM 1564 C CA . LEU A 1 198 ? -6.801 4.982 -15.890 1.00 90.25 198 LEU A CA 1
ATOM 1565 C C . LEU A 1 198 ? -7.277 3.747 -16.634 1.00 90.25 198 LEU A C 1
ATOM 1567 O O . LEU A 1 198 ? -8.150 3.863 -17.486 1.00 90.25 198 LEU A O 1
ATOM 1571 N N . CYS A 1 199 ? -6.784 2.562 -16.283 1.00 90.94 199 CYS A N 1
ATOM 1572 C CA . CYS A 1 199 ? -7.385 1.314 -16.748 1.00 90.94 199 CYS A CA 1
ATOM 1573 C C . CYS A 1 199 ? -8.887 1.320 -16.431 1.00 90.94 199 CYS A C 1
ATOM 1575 O O . CYS A 1 199 ? -9.269 1.487 -15.269 1.00 90.94 199 CYS A O 1
ATOM 1577 N N . ALA A 1 200 ? -9.726 1.119 -17.450 1.00 91.69 200 ALA A N 1
ATOM 1578 C CA . ALA A 1 200 ? -11.179 1.195 -17.309 1.00 91.69 200 ALA A CA 1
ATOM 1579 C C . ALA A 1 200 ? -11.758 0.121 -16.371 1.00 91.69 200 ALA A C 1
ATOM 1581 O O . ALA A 1 200 ? -12.848 0.311 -15.842 1.00 91.69 200 ALA A O 1
ATOM 1582 N N . ARG A 1 201 ? -11.009 -0.961 -16.110 1.00 92.44 201 ARG A N 1
ATOM 1583 C CA . ARG A 1 201 ? -11.410 -2.059 -15.222 1.00 92.44 201 ARG A CA 1
ATOM 1584 C C . ARG A 1 201 ? -10.931 -1.918 -13.779 1.00 92.44 201 ARG A C 1
ATOM 1586 O O . ARG A 1 201 ? -11.695 -2.205 -12.867 1.00 92.44 201 ARG A O 1
ATOM 1593 N N . CYS A 1 202 ? -9.677 -1.523 -13.550 1.00 92.12 202 CYS A N 1
ATOM 1594 C CA . CYS A 1 202 ? -9.089 -1.557 -12.201 1.00 92.12 202 CYS A CA 1
ATOM 1595 C C . CYS A 1 202 ? -8.526 -0.227 -11.688 1.00 92.12 202 CYS A C 1
ATOM 1597 O O . CYS A 1 202 ? -8.021 -0.189 -10.570 1.00 92.12 202 CYS A O 1
ATOM 1599 N N . GLY A 1 203 ? -8.572 0.848 -12.478 1.00 91.31 203 GLY A N 1
ATOM 1600 C CA . GLY A 1 203 ? -8.243 2.204 -12.014 1.00 91.31 203 GLY A CA 1
ATOM 1601 C C . GLY A 1 203 ? -6.771 2.547 -11.870 1.00 91.31 203 GLY A C 1
ATOM 1602 O O . GLY A 1 203 ? -6.422 3.696 -11.604 1.00 91.31 203 GLY A O 1
ATOM 1603 N N . VAL A 1 204 ? -5.897 1.580 -12.123 1.00 90.00 204 VAL A N 1
ATOM 1604 C CA . VAL A 1 204 ? -4.456 1.807 -12.169 1.00 90.00 204 VAL A CA 1
ATOM 1605 C C . VAL A 1 204 ? -4.118 2.628 -13.403 1.00 90.00 204 VAL A C 1
ATOM 1607 O O . VAL A 1 204 ? -4.594 2.318 -14.495 1.00 90.00 204 VAL A O 1
ATOM 1610 N N . VAL A 1 205 ? -3.254 3.631 -13.246 1.00 85.62 205 VAL A N 1
ATOM 1611 C CA . VAL A 1 205 ? -2.607 4.312 -14.372 1.00 85.62 205 VAL A CA 1
ATOM 1612 C C . VAL A 1 205 ? -1.721 3.281 -15.072 1.00 85.62 205 VAL A C 1
ATOM 1614 O O . VAL A 1 205 ? -0.722 2.849 -14.484 1.00 85.62 205 VAL A O 1
ATOM 1617 N N . PRO A 1 206 ? -2.059 2.836 -16.297 1.00 77.19 206 PRO A N 1
ATOM 1618 C CA . PRO A 1 206 ? -1.167 1.975 -17.053 1.00 77.19 206 PRO A CA 1
ATOM 1619 C C . PRO A 1 206 ? 0.151 2.725 -17.249 1.00 77.19 206 PRO A C 1
ATOM 1621 O O . PRO A 1 206 ? 0.166 3.955 -17.279 1.00 77.19 206 PRO A O 1
ATOM 1624 N N . ALA A 1 207 ? 1.270 2.017 -17.367 1.00 63.03 207 ALA A N 1
ATOM 1625 C CA . ALA A 1 207 ? 2.528 2.666 -17.716 1.00 63.03 207 ALA A CA 1
ATOM 1626 C C . ALA A 1 207 ? 2.375 3.303 -19.114 1.00 63.03 207 ALA A C 1
ATOM 1628 O O . ALA A 1 207 ? 2.508 2.620 -20.126 1.00 63.03 207 ALA A O 1
ATOM 1629 N N . VAL A 1 208 ? 2.004 4.586 -19.180 1.00 51.66 208 VAL A N 1
ATOM 1630 C CA . VAL A 1 208 ? 1.785 5.322 -20.429 1.00 51.66 208 VAL A CA 1
ATOM 1631 C C . VAL A 1 208 ? 2.925 6.320 -20.620 1.00 51.66 208 VAL A C 1
ATOM 1633 O O . VAL A 1 208 ? 3.159 7.175 -19.772 1.00 51.66 208 VAL A O 1
ATOM 1636 N N . ARG A 1 209 ? 3.613 6.120 -21.754 1.00 40.19 209 ARG A N 1
ATOM 1637 C CA . ARG A 1 209 ? 4.513 6.980 -22.546 1.00 40.19 209 ARG A CA 1
ATOM 1638 C C . ARG A 1 209 ? 5.238 8.126 -21.827 1.00 40.19 209 ARG A C 1
ATOM 1640 O O . ARG A 1 209 ? 4.630 9.078 -21.355 1.00 40.19 209 ARG A O 1
ATOM 1647 N N . ARG A 1 210 ? 6.570 8.123 -21.945 1.00 29.73 210 ARG A N 1
ATOM 1648 C CA . ARG A 1 210 ? 7.286 9.384 -22.160 1.00 29.73 210 ARG A CA 1
ATOM 1649 C C . ARG A 1 210 ? 6.859 9.854 -23.552 1.00 29.73 210 ARG A C 1
ATOM 1651 O O . ARG A 1 210 ? 7.080 9.120 -24.514 1.00 29.73 210 ARG A O 1
ATOM 1658 N N . THR A 1 211 ? 6.133 10.964 -23.620 1.00 29.02 211 THR A N 1
ATOM 1659 C CA . THR A 1 211 ? 6.144 11.822 -24.812 1.00 29.02 211 THR A CA 1
ATOM 1660 C C . THR A 1 211 ? 7.549 12.352 -25.009 1.00 29.02 211 THR A C 1
ATOM 1662 O O . THR A 1 211 ? 8.150 12.721 -23.970 1.00 29.02 211 THR A O 1
#

pLDDT: mean 80.03, std 21.18, range [25.23, 98.62]

Radius of gyration: 25.18 Å; Cα contacts (8 Å, |Δi|>4): 254; chains: 1; bounding box: 64×64×75 Å

Foldseek 3Di:
DDDDDDDDDDDDDDDDDDDPPPCPDDPDDLVRLLVLLVPPVDDLVSSVVSLLVNQLQAPQQHSLQLVLLLCVVLVQDVVNNVPSVSSNVSSVLRVLLVVLVVVLVVVVVVVQVVCVVVVNNDDDQQCCLVVVQDPSRHLFHFLPSVFADNPRSNVQSNQSSPHTDDGPPDDFDCAASRPRDNQFWDWDQDPVRDTATADPRGRTRGPDDDD

Organism: Streptomyces pristinaespiralis (NCBI:txid38300)

Secondary structure (DSSP, 8-state):
----PPPPP--------------------HHHHHHHHH-TTS-HHHHHHHHHHHHHH--TT-HHHHHHHHHHHHT--SSGGG-THHHHHHHHHHHHHHHHHHHHHHHHHHHHHHHHHTT--SPPGGGGGGGG--TTT-TT--SSTTSS--S-HHHHHHHHHHSPPPPTT----SS-TTT-----EEEEE-TTS-EEEEETTT---------

Mean predicted aligned error: 10.67 Å

Sequence (211 aa):
MADRPTPAPAAEVRCRTLAAGHNVPWMSSFSTHRRRVHDEGLPAGVRHTNLRSCLVHFSPYGFRATYHHLCLSARIPTPVDRDPASLVRAVEKLHHARRLWVESERAFAARREASKARGFRQVAADESWRAWQRGWQNIAYCPDPRFHPTEPLAVVVERVLRSPAPPAGTRATPACRVCGGGDGTRPWHDARGRIHQLCARCGVVPAVRRT

Solvent-accessible surface area (backbone atoms only — not comparable to full-atom values): 12395 Å² total; per-residue (Å²): 136,84,88,81,84,84,84,79,87,74,88,78,88,79,80,85,80,92,70,84,74,79,79,75,77,70,90,70,49,55,67,56,26,49,53,47,34,63,40,77,93,47,58,43,70,59,20,50,51,25,48,53,53,31,33,59,67,52,10,47,24,29,59,62,20,36,50,44,46,33,34,66,77,33,59,47,49,89,64,46,74,82,40,51,64,22,54,41,51,29,48,51,49,50,47,55,23,46,51,56,50,52,51,53,50,51,56,46,50,54,52,49,53,56,34,44,76,72,67,49,79,74,80,57,52,51,55,45,59,66,76,64,48,50,85,46,58,24,82,46,37,15,89,49,41,88,39,52,69,85,67,59,60,37,62,45,47,50,46,45,71,71,46,72,32,72,54,80,90,58,76,71,67,68,43,38,72,72,76,62,48,62,73,52,64,40,84,45,71,47,100,85,69,50,79,42,58,18,32,60,83,37,26,28,46,58,90,71,74,87,128